Protein AF-A0A3L6SAS3-F1 (afdb_monomer_lite)

Radius of gyration: 21.78 Å; chains: 1; bounding box: 50×50×54 Å

Structure (mmCIF, N/CA/C/O backbone):
data_AF-A0A3L6SAS3-F1
#
_entry.id   AF-A0A3L6SAS3-F1
#
loop_
_atom_site.group_PDB
_atom_site.id
_atom_site.type_symbol
_atom_site.label_atom_id
_atom_site.label_alt_id
_atom_site.label_comp_id
_atom_site.label_asym_id
_atom_site.label_entity_id
_atom_site.label_seq_id
_atom_site.pdbx_PDB_ins_code
_atom_site.Cartn_x
_atom_site.Cartn_y
_atom_site.Cartn_z
_atom_site.occupancy
_atom_site.B_iso_or_equiv
_atom_site.auth_seq_id
_atom_site.auth_comp_id
_atom_site.auth_asym_id
_atom_site.auth_atom_id
_atom_site.pdbx_PDB_model_num
ATOM 1 N N . MET A 1 1 ? 18.023 21.533 -12.027 1.00 30.66 1 MET A N 1
ATOM 2 C CA . MET A 1 1 ? 17.285 21.503 -10.744 1.00 30.66 1 MET A CA 1
ATOM 3 C C . MET A 1 1 ? 17.130 20.048 -10.339 1.00 30.66 1 MET A C 1
ATOM 5 O O . MET A 1 1 ? 16.329 19.342 -10.932 1.00 30.66 1 MET A O 1
ATOM 9 N N . SER A 1 2 ? 17.959 19.573 -9.416 1.00 28.30 2 SER A N 1
ATOM 10 C CA . SER A 1 2 ? 17.926 18.202 -8.904 1.00 28.30 2 SER A CA 1
ATOM 11 C C . SER A 1 2 ? 16.825 18.086 -7.848 1.00 28.30 2 SER A C 1
ATOM 13 O O . SER A 1 2 ? 16.950 18.612 -6.744 1.00 28.30 2 SER A O 1
ATOM 15 N N . TYR A 1 3 ? 15.717 17.426 -8.190 1.00 34.22 3 TYR A N 1
ATOM 16 C CA . TYR A 1 3 ? 14.720 17.027 -7.201 1.00 34.22 3 TYR A CA 1
ATOM 17 C C . TYR A 1 3 ? 15.361 15.991 -6.276 1.00 34.22 3 TYR A C 1
ATOM 19 O O . TYR A 1 3 ? 15.654 14.869 -6.679 1.00 34.22 3 TYR A O 1
ATOM 27 N N . THR A 1 4 ? 15.617 16.368 -5.028 1.00 36.16 4 THR A N 1
ATOM 28 C CA . THR A 1 4 ? 16.074 15.428 -4.009 1.00 36.16 4 THR A CA 1
ATOM 29 C C . THR A 1 4 ? 14.937 14.441 -3.731 1.00 36.16 4 THR A C 1
ATOM 31 O O . THR A 1 4 ? 13.894 14.809 -3.187 1.00 36.16 4 THR A O 1
ATOM 34 N N . GLY A 1 5 ? 15.121 13.167 -4.101 1.00 44.97 5 GLY A N 1
ATOM 35 C CA . GLY A 1 5 ? 14.119 12.101 -3.922 1.00 44.97 5 GLY A CA 1
ATOM 36 C C . GLY A 1 5 ? 13.574 11.969 -2.488 1.00 44.97 5 GLY A C 1
ATOM 37 O O . GLY A 1 5 ? 12.474 11.462 -2.279 1.00 44.97 5 GLY A O 1
ATOM 38 N N . SER A 1 6 ? 14.284 12.520 -1.498 1.00 56.47 6 SER A N 1
ATOM 39 C CA . SER A 1 6 ? 13.854 12.627 -0.099 1.00 56.47 6 SER A CA 1
ATOM 40 C C . SER A 1 6 ? 12.555 13.431 0.093 1.00 56.47 6 SER A C 1
ATOM 42 O O . SER A 1 6 ? 11.668 12.996 0.831 1.00 56.47 6 SER A O 1
ATOM 44 N N . ALA A 1 7 ? 12.380 14.566 -0.596 1.00 57.28 7 ALA A N 1
ATOM 45 C CA . ALA A 1 7 ? 11.212 15.431 -0.392 1.00 57.28 7 ALA A CA 1
ATOM 46 C C . ALA A 1 7 ? 9.921 14.808 -0.946 1.00 57.28 7 ALA A C 1
ATOM 48 O O . ALA A 1 7 ? 8.868 14.883 -0.308 1.00 57.28 7 ALA A O 1
ATOM 49 N N . LEU A 1 8 ? 10.006 14.156 -2.110 1.00 56.66 8 LEU A N 1
ATOM 50 C CA . LEU A 1 8 ? 8.881 13.427 -2.694 1.00 56.66 8 LEU A CA 1
ATOM 51 C C . LEU A 1 8 ? 8.509 12.223 -1.822 1.00 56.66 8 LEU A C 1
ATOM 53 O O . LEU A 1 8 ? 7.342 12.066 -1.473 1.00 56.66 8 LEU A O 1
ATOM 57 N N . ALA A 1 9 ? 9.498 11.446 -1.372 1.00 59.59 9 ALA A N 1
ATOM 58 C CA . ALA A 1 9 ? 9.265 10.309 -0.486 1.00 59.59 9 ALA A CA 1
ATOM 59 C C . ALA A 1 9 ? 8.595 10.721 0.837 1.00 59.59 9 ALA A C 1
ATOM 61 O O . ALA A 1 9 ? 7.694 10.031 1.312 1.00 59.59 9 ALA A O 1
ATOM 62 N N . HIS A 1 10 ? 8.980 11.862 1.422 1.00 59.50 10 HIS A N 1
ATOM 63 C CA . HIS A 1 10 ? 8.303 12.414 2.600 1.00 59.50 10 HIS A CA 1
ATOM 64 C C . HIS A 1 10 ? 6.845 12.794 2.316 1.00 59.50 10 HIS A C 1
ATOM 66 O O . HIS A 1 10 ? 5.967 12.448 3.104 1.00 59.50 10 HIS A O 1
ATOM 72 N N . LYS A 1 11 ? 6.568 13.452 1.184 1.00 65.44 11 LYS A N 1
ATOM 73 C CA . LYS A 1 11 ? 5.196 13.803 0.785 1.00 65.44 11 LYS A CA 1
ATOM 74 C C . LYS A 1 11 ? 4.334 12.556 0.571 1.00 65.44 11 LYS A C 1
ATOM 76 O O . LYS A 1 11 ? 3.239 12.486 1.120 1.00 65.44 11 LYS A O 1
ATOM 81 N N . CYS A 1 12 ? 4.844 11.553 -0.144 1.00 64.62 12 CYS A N 1
ATOM 82 C CA . CYS A 1 12 ? 4.147 10.284 -0.362 1.00 64.62 12 CYS A CA 1
ATOM 83 C C . CYS A 1 12 ? 3.871 9.553 0.957 1.00 64.62 12 CYS A C 1
ATOM 85 O O . CYS A 1 12 ? 2.751 9.099 1.175 1.00 64.62 12 CYS A O 1
ATOM 87 N N . ARG A 1 13 ? 4.852 9.495 1.872 1.00 69.25 13 ARG A N 1
ATOM 88 C CA . ARG A 1 13 ? 4.650 8.922 3.214 1.00 69.25 13 ARG A CA 1
ATOM 89 C C . ARG A 1 13 ? 3.543 9.635 3.980 1.00 69.25 13 ARG A C 1
ATOM 91 O O . ARG A 1 13 ? 2.717 8.961 4.581 1.00 69.25 13 ARG A O 1
ATOM 98 N N . ASN A 1 14 ? 3.513 10.965 3.940 1.00 70.62 14 ASN A N 1
ATOM 99 C CA . ASN A 1 14 ? 2.490 11.743 4.634 1.00 70.62 14 ASN A CA 1
ATOM 100 C C . ASN A 1 14 ? 1.093 11.485 4.058 1.00 70.62 14 ASN A C 1
ATOM 102 O O . ASN A 1 14 ? 0.160 11.292 4.827 1.00 70.62 14 ASN A O 1
ATOM 106 N N . ILE A 1 15 ? 0.954 11.428 2.728 1.00 73.88 15 ILE A N 1
ATOM 107 C CA . ILE A 1 15 ? -0.323 11.105 2.069 1.00 73.88 15 ILE A CA 1
ATOM 108 C C . ILE A 1 15 ? -0.790 9.708 2.478 1.00 73.88 15 ILE A C 1
ATOM 110 O O . ILE A 1 15 ? -1.923 9.539 2.922 1.00 73.88 15 ILE A O 1
ATOM 114 N N . LEU A 1 16 ? 0.100 8.717 2.389 1.00 72.94 16 LEU A N 1
ATOM 115 C CA . LEU A 1 16 ? -0.228 7.344 2.749 1.00 72.94 16 LEU A CA 1
ATOM 116 C C . LEU A 1 16 ? -0.594 7.212 4.232 1.00 72.94 16 LEU A C 1
ATOM 118 O O . LEU A 1 16 ? -1.540 6.502 4.548 1.00 72.94 16 LEU A O 1
ATOM 122 N N . ALA A 1 17 ? 0.104 7.909 5.130 1.00 72.00 17 ALA A N 1
ATOM 123 C CA . ALA A 1 17 ? -0.198 7.911 6.562 1.00 72.00 17 ALA A CA 1
ATOM 124 C C . ALA A 1 17 ? -1.483 8.686 6.918 1.00 72.00 17 ALA A C 1
ATOM 126 O O . ALA A 1 17 ? -2.096 8.416 7.950 1.00 72.00 17 ALA A O 1
ATOM 127 N N . ALA A 1 18 ? -1.886 9.655 6.092 1.00 72.19 18 ALA A N 1
ATOM 128 C CA . ALA A 1 18 ? -3.102 10.440 6.290 1.00 72.19 18 ALA A CA 1
ATOM 129 C C . ALA A 1 18 ? -4.363 9.748 5.740 1.00 72.19 18 ALA A C 1
ATOM 131 O O . ALA A 1 18 ? -5.455 10.008 6.244 1.00 72.19 18 ALA A O 1
ATOM 132 N N . GLY A 1 19 ? -4.223 8.877 4.736 1.00 79.12 19 GLY A N 1
ATOM 133 C CA . GLY A 1 19 ? -5.311 8.077 4.169 1.00 79.12 19 GLY A CA 1
ATOM 134 C C . GLY A 1 19 ? -5.566 6.758 4.909 1.00 79.12 19 GLY A C 1
ATOM 135 O O . GLY A 1 19 ? -4.770 6.324 5.739 1.00 79.12 19 GLY A O 1
ATOM 136 N N . TRP A 1 20 ? -6.702 6.127 4.609 1.00 82.44 20 TRP A N 1
ATOM 137 C CA . TRP A 1 20 ? -7.074 4.799 5.126 1.00 82.44 20 TRP A CA 1
ATOM 138 C C . TRP A 1 20 ? -7.952 3.980 4.184 1.00 82.44 20 TRP A C 1
ATOM 140 O O . TRP A 1 20 ? -8.322 2.860 4.515 1.00 82.44 20 TRP A O 1
ATOM 150 N N . GLU A 1 21 ? -8.270 4.522 3.014 1.00 84.94 21 GLU A N 1
ATOM 151 C CA . GLU A 1 21 ? -9.015 3.851 1.960 1.00 84.94 21 GLU A CA 1
ATOM 152 C C . GLU A 1 21 ? -8.176 3.873 0.686 1.00 84.94 21 GLU A C 1
ATOM 154 O O . GLU A 1 21 ? -7.576 4.896 0.345 1.00 84.94 21 GLU A O 1
ATOM 159 N N . ALA A 1 22 ? -8.134 2.750 -0.019 1.00 81.00 22 ALA A N 1
ATOM 160 C CA . ALA A 1 22 ? -7.442 2.611 -1.290 1.00 81.00 22 ALA A CA 1
ATOM 161 C C . ALA A 1 22 ? -8.248 1.723 -2.241 1.00 81.00 22 ALA A C 1
ATOM 163 O O . ALA A 1 22 ? -9.127 0.972 -1.823 1.00 81.00 22 ALA A O 1
ATOM 164 N N . HIS A 1 23 ? -7.923 1.796 -3.528 1.00 81.69 23 HIS A N 1
ATOM 165 C CA . HIS A 1 23 ? -8.385 0.817 -4.504 1.00 81.69 23 HIS A CA 1
ATOM 166 C C . HIS A 1 23 ? -7.303 -0.247 -4.661 1.00 81.69 23 HIS A C 1
ATOM 168 O O . HIS A 1 23 ? -6.167 0.072 -5.020 1.00 81.69 23 HIS A O 1
ATOM 174 N N . LEU A 1 24 ? -7.645 -1.496 -4.363 1.00 78.94 24 LEU A N 1
ATOM 175 C CA . LEU A 1 24 ? -6.758 -2.629 -4.560 1.00 78.94 24 LEU A CA 1
ATOM 176 C C . LEU A 1 24 ? -7.009 -3.214 -5.946 1.00 78.94 24 LEU A C 1
ATOM 178 O O . LEU A 1 24 ? -8.101 -3.684 -6.239 1.00 78.94 24 LEU A O 1
ATOM 182 N N . ASN A 1 25 ? -5.979 -3.177 -6.787 1.00 76.12 25 ASN A N 1
ATOM 183 C CA . ASN A 1 25 ? -6.010 -3.742 -8.129 1.00 76.12 25 ASN A CA 1
ATOM 184 C C . ASN A 1 25 ? -5.223 -5.044 -8.146 1.00 76.12 25 ASN A C 1
ATOM 186 O O . ASN A 1 25 ? -4.024 -5.059 -7.846 1.00 76.12 25 ASN A O 1
ATOM 190 N N . THR A 1 26 ? -5.880 -6.130 -8.529 1.00 70.81 26 THR A N 1
ATOM 191 C CA . THR A 1 26 ? -5.262 -7.452 -8.568 1.00 70.81 26 THR A CA 1
ATOM 192 C C . THR A 1 26 ? -5.512 -8.117 -9.899 1.00 70.81 26 THR A C 1
ATOM 194 O O . THR A 1 26 ? -6.634 -8.095 -10.402 1.00 70.81 26 THR A O 1
ATOM 197 N N . ILE A 1 27 ? -4.472 -8.728 -10.455 1.00 67.25 27 ILE A N 1
ATOM 198 C CA . ILE A 1 27 ? -4.592 -9.501 -11.687 1.00 67.25 27 ILE A CA 1
ATOM 199 C C . ILE A 1 27 ? -5.043 -10.906 -11.305 1.00 67.25 27 ILE A C 1
ATOM 201 O O . ILE A 1 27 ? -4.445 -11.541 -10.429 1.00 67.25 27 ILE A O 1
ATOM 205 N N . LYS A 1 28 ? -6.104 -11.390 -11.953 1.00 61.53 28 LYS A N 1
ATOM 206 C CA . LYS A 1 28 ? -6.575 -12.758 -11.769 1.00 61.53 28 LYS A CA 1
ATOM 207 C C . LYS A 1 28 ? -5.488 -13.731 -12.234 1.00 61.53 28 LYS A C 1
ATOM 209 O O . LYS A 1 28 ? -5.112 -13.732 -13.400 1.00 61.53 28 LYS A O 1
ATOM 214 N N . ALA A 1 29 ? -4.977 -14.562 -11.330 1.00 49.91 29 ALA A N 1
ATOM 215 C CA . ALA A 1 29 ? -4.096 -15.661 -11.707 1.00 49.91 29 ALA A CA 1
ATOM 216 C C . ALA A 1 29 ? -4.964 -16.810 -12.234 1.00 49.91 29 ALA A C 1
ATOM 218 O O . ALA A 1 29 ? -5.477 -17.612 -11.454 1.00 49.91 29 ALA A O 1
ATOM 219 N N . ASP A 1 30 ? -5.195 -16.883 -13.542 1.00 52.50 30 ASP A N 1
ATOM 220 C CA . ASP A 1 30 ? -5.686 -18.129 -14.118 1.00 52.50 30 ASP A CA 1
ATOM 221 C C . ASP A 1 30 ? -4.544 -19.167 -14.151 1.00 52.50 30 ASP A C 1
ATOM 223 O O . ASP A 1 30 ? -3.356 -18.841 -14.153 1.00 52.50 30 ASP A O 1
ATOM 227 N N . ALA A 1 31 ? -4.882 -20.457 -14.170 1.00 44.69 31 ALA A N 1
ATOM 228 C CA . ALA A 1 31 ? -3.888 -21.535 -14.251 1.00 44.69 31 ALA A CA 1
ATOM 229 C C . ALA A 1 31 ? -3.105 -21.552 -15.588 1.00 44.69 31 ALA A C 1
ATOM 231 O O . ALA A 1 31 ? -2.283 -22.439 -15.808 1.00 44.69 31 ALA A O 1
ATOM 232 N N . LYS A 1 32 ? -3.386 -20.606 -16.494 1.00 51.38 32 LYS A N 1
ATOM 233 C CA . LYS A 1 32 ? -2.819 -20.498 -17.843 1.00 51.38 32 LYS A CA 1
ATOM 234 C C . LYS A 1 32 ? -1.952 -19.245 -18.040 1.00 51.38 32 LYS A C 1
ATOM 236 O O . LYS A 1 32 ? -1.398 -19.084 -19.122 1.00 51.38 32 LYS A O 1
ATOM 241 N N . GLY A 1 33 ? -1.807 -18.387 -17.027 1.00 44.84 33 GLY A N 1
ATOM 242 C CA . GLY A 1 33 ? -1.031 -17.148 -17.103 1.00 44.84 33 GLY A CA 1
ATOM 243 C C . GLY A 1 33 ? -1.614 -16.071 -18.029 1.00 44.84 33 GLY A C 1
ATOM 244 O O . GLY A 1 33 ? -0.869 -15.188 -18.453 1.00 44.84 33 GLY A O 1
ATOM 245 N N . SER A 1 34 ? -2.904 -16.123 -18.383 1.00 49.06 34 SER A N 1
ATOM 246 C CA . SER A 1 34 ? -3.513 -15.103 -19.237 1.00 49.06 34 SER A CA 1
ATOM 247 C C . SER A 1 34 ? -3.648 -13.772 -18.492 1.00 49.06 34 SER A C 1
ATOM 249 O O . SER A 1 34 ? -4.071 -13.704 -17.338 1.00 49.06 34 SER A O 1
ATOM 251 N N . LYS A 1 35 ? -3.280 -12.683 -19.178 1.00 55.44 35 LYS A N 1
ATOM 252 C CA . LYS A 1 35 ? -3.420 -11.285 -18.731 1.00 55.44 35 LYS A CA 1
ATOM 253 C C . LYS A 1 35 ? -4.896 -10.829 -18.764 1.00 55.44 35 LYS A C 1
ATOM 255 O O . LYS A 1 35 ? -5.206 -9.764 -19.292 1.00 55.44 35 LYS A O 1
ATOM 260 N N . GLY A 1 36 ? -5.820 -11.659 -18.283 1.00 57.47 36 GLY A N 1
ATOM 261 C CA . GLY A 1 36 ? -7.261 -11.477 -18.449 1.00 57.47 36 GLY A CA 1
ATOM 262 C C . GLY A 1 36 ? -7.948 -11.002 -17.172 1.00 57.47 36 GLY A C 1
ATOM 263 O O . GLY A 1 36 ? -8.236 -11.812 -16.299 1.00 57.47 36 GLY A O 1
ATOM 264 N N . GLU A 1 37 ? -8.257 -9.705 -17.130 1.00 66.88 37 GLU A N 1
ATOM 265 C CA . GLU A 1 37 ? -9.071 -8.984 -16.134 1.00 66.88 37 GLU A CA 1
ATOM 266 C C . GLU A 1 37 ? -8.367 -8.579 -14.821 1.00 66.88 37 GLU A C 1
ATOM 268 O O . GLU A 1 37 ? -7.988 -9.389 -13.970 1.00 66.88 37 GLU A O 1
ATOM 273 N N . ILE A 1 38 ? -8.227 -7.257 -14.656 1.00 72.94 38 ILE A N 1
ATOM 274 C CA . ILE A 1 38 ? -7.881 -6.606 -13.390 1.00 72.94 38 ILE A CA 1
ATOM 275 C C . ILE A 1 38 ? -9.166 -6.517 -12.570 1.00 72.94 38 ILE A C 1
ATOM 277 O O . ILE A 1 38 ? -10.131 -5.887 -12.998 1.00 72.94 38 ILE A O 1
ATOM 281 N N . TYR A 1 39 ? -9.166 -7.121 -11.386 1.00 75.88 39 TYR A N 1
ATOM 282 C CA . TYR A 1 39 ? -10.215 -6.899 -10.400 1.00 75.88 39 TYR A CA 1
ATOM 283 C C . TYR A 1 39 ? -9.818 -5.747 -9.476 1.00 75.88 39 TYR A C 1
ATOM 285 O O . TYR A 1 39 ? -8.700 -5.723 -8.950 1.00 75.88 39 TYR A O 1
ATOM 293 N N . THR A 1 40 ? -10.745 -4.810 -9.291 1.00 80.06 40 THR A N 1
ATOM 294 C CA . THR A 1 40 ? -10.577 -3.616 -8.464 1.00 80.06 40 THR A CA 1
ATOM 295 C C . THR A 1 40 ? -11.644 -3.591 -7.384 1.00 80.06 40 THR A C 1
ATOM 297 O O . THR A 1 40 ? -12.834 -3.601 -7.700 1.00 80.06 40 THR A O 1
ATOM 300 N N . SER A 1 41 ? -11.237 -3.479 -6.122 1.00 82.00 41 SER A N 1
ATOM 301 C CA . SER A 1 41 ? -12.161 -3.228 -5.014 1.00 82.00 41 SER A CA 1
ATOM 302 C C . SER A 1 41 ? -11.637 -2.141 -4.074 1.00 82.00 41 SER A C 1
ATOM 304 O O . SER A 1 41 ? -10.449 -1.804 -4.068 1.00 82.00 41 SER A O 1
ATOM 306 N N . ARG A 1 42 ? -12.544 -1.531 -3.303 1.00 85.69 42 ARG A N 1
ATOM 307 C CA . ARG A 1 42 ? -12.168 -0.600 -2.234 1.00 85.69 42 ARG A CA 1
ATOM 308 C C . ARG A 1 42 ? -11.751 -1.401 -1.011 1.00 85.69 42 ARG A C 1
ATOM 310 O O . ARG A 1 42 ? -12.524 -2.200 -0.494 1.00 85.69 42 ARG A O 1
ATOM 317 N N . VAL A 1 43 ? -10.553 -1.120 -0.521 1.00 86.12 43 VAL A N 1
ATOM 318 C CA . VAL A 1 43 ? -9.995 -1.725 0.686 1.00 86.12 43 VAL A CA 1
ATOM 319 C C . VAL A 1 43 ? -9.623 -0.649 1.686 1.00 86.12 43 VAL A C 1
ATOM 321 O O . VAL A 1 43 ? -9.286 0.480 1.317 1.00 86.12 43 VAL A O 1
ATOM 324 N N . HIS A 1 44 ? -9.633 -1.018 2.960 1.00 89.44 44 HIS A N 1
ATOM 325 C CA . HIS A 1 44 ? -9.108 -0.160 4.006 1.00 89.44 44 HIS A CA 1
ATOM 326 C C . HIS A 1 44 ? -7.654 -0.520 4.272 1.00 89.44 44 HIS A C 1
ATOM 328 O O . HIS A 1 44 ? -7.256 -1.678 4.134 1.00 89.44 44 HIS A O 1
ATOM 334 N N . TYR A 1 45 ? -6.840 0.453 4.655 1.00 87.75 45 TYR A N 1
ATOM 335 C CA . TYR A 1 45 ? -5.442 0.203 4.957 1.00 87.75 45 TYR A CA 1
ATOM 336 C C . TYR A 1 45 ? -4.944 1.045 6.127 1.00 87.75 45 TYR A C 1
ATOM 338 O O . TYR A 1 45 ? -5.455 2.124 6.424 1.00 87.75 45 TYR A O 1
ATOM 346 N N . MET A 1 46 ? -3.907 0.544 6.789 1.00 86.06 46 MET A N 1
ATOM 347 C CA . MET A 1 46 ? -3.181 1.268 7.824 1.00 86.06 46 MET A CA 1
ATOM 348 C C . MET A 1 46 ? -1.693 0.949 7.722 1.00 86.06 46 MET A C 1
ATOM 350 O O . MET A 1 46 ? -1.300 -0.208 7.578 1.00 86.06 46 MET A O 1
ATOM 354 N N . ILE A 1 47 ? -0.845 1.972 7.828 1.00 81.06 47 ILE A N 1
ATOM 355 C CA . ILE A 1 47 ? 0.606 1.784 7.890 1.00 81.06 47 ILE A CA 1
ATOM 356 C C . ILE A 1 47 ? 1.033 1.785 9.350 1.00 81.06 47 ILE A C 1
ATOM 358 O O . ILE A 1 47 ? 0.961 2.807 10.029 1.00 81.06 47 ILE A O 1
ATOM 362 N N . GLN A 1 48 ? 1.534 0.650 9.827 1.00 80.31 48 GLN A N 1
ATOM 363 C CA . GLN A 1 48 ? 2.080 0.526 11.173 1.00 80.31 48 GLN A CA 1
ATOM 364 C C . GLN A 1 48 ? 3.560 0.152 11.087 1.00 80.31 48 GLN A C 1
ATOM 366 O O . GLN A 1 48 ? 3.916 -0.865 10.497 1.00 80.31 48 GLN A O 1
ATOM 371 N N . LYS A 1 49 ? 4.442 0.975 11.677 1.00 78.31 49 LYS A N 1
ATOM 372 C CA . LYS A 1 49 ? 5.907 0.761 11.662 1.00 78.31 49 LYS A CA 1
ATOM 373 C C . LYS A 1 49 ? 6.457 0.499 10.246 1.00 78.31 49 LYS A C 1
ATOM 375 O O . LYS A 1 49 ? 7.184 -0.464 10.026 1.00 78.31 49 LYS A O 1
ATOM 380 N N .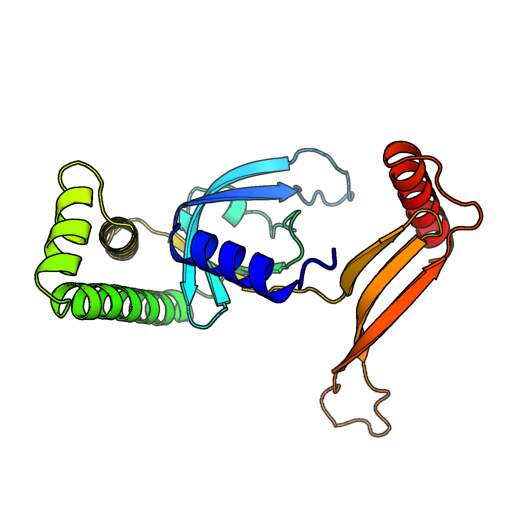 ALA A 1 50 ? 6.062 1.338 9.285 1.00 72.75 50 ALA A N 1
ATOM 381 C CA . ALA A 1 50 ? 6.410 1.225 7.861 1.00 72.75 50 ALA A CA 1
ATOM 382 C C . ALA A 1 50 ? 5.905 -0.043 7.139 1.00 72.75 50 ALA A C 1
ATOM 384 O O . ALA A 1 50 ? 6.239 -0.250 5.977 1.00 72.75 50 ALA A O 1
ATOM 385 N N . THR A 1 51 ? 5.076 -0.866 7.787 1.00 78.69 51 THR A N 1
ATOM 386 C CA . THR A 1 51 ? 4.420 -2.018 7.158 1.00 78.69 51 THR A CA 1
ATOM 387 C C . THR A 1 51 ? 2.968 -1.661 6.836 1.00 78.69 51 THR A C 1
ATOM 389 O O . THR A 1 51 ? 2.233 -1.296 7.760 1.00 78.69 51 THR A O 1
ATOM 392 N N . PRO A 1 52 ? 2.532 -1.746 5.568 1.00 83.06 52 PRO A N 1
ATOM 393 C CA . PRO A 1 52 ? 1.132 -1.573 5.216 1.00 83.06 52 PRO A CA 1
ATOM 394 C C . PRO A 1 52 ? 0.344 -2.840 5.554 1.00 83.06 52 PRO A C 1
ATOM 396 O O . PRO A 1 52 ? 0.718 -3.950 5.166 1.00 83.06 52 PRO A O 1
ATOM 399 N N . TYR A 1 53 ? -0.766 -2.654 6.252 1.00 86.56 53 TYR A N 1
ATOM 400 C CA . TYR A 1 53 ? -1.775 -3.676 6.484 1.00 86.56 53 TYR A CA 1
ATOM 401 C C . TYR A 1 53 ? -3.029 -3.301 5.707 1.00 86.56 53 TYR A C 1
ATOM 403 O O . TYR A 1 53 ? -3.482 -2.160 5.794 1.00 86.56 53 TYR A O 1
ATOM 411 N N . LEU A 1 54 ? -3.572 -4.252 4.955 1.00 88.00 54 LEU A N 1
ATOM 412 C CA . LEU A 1 54 ? -4.831 -4.118 4.230 1.00 88.00 54 LEU A CA 1
ATOM 413 C C . LEU A 1 54 ? -5.908 -4.872 5.008 1.00 88.00 54 LEU A C 1
ATOM 415 O O . LEU A 1 54 ? -5.682 -6.007 5.430 1.00 88.00 54 LEU A O 1
ATOM 419 N N . ILE A 1 55 ? -7.061 -4.245 5.193 1.00 89.38 55 ILE A N 1
ATOM 420 C CA . ILE A 1 55 ? -8.235 -4.821 5.842 1.00 89.38 55 ILE A CA 1
ATOM 421 C C . ILE A 1 55 ? -9.295 -4.968 4.757 1.00 89.38 55 ILE A C 1
ATOM 423 O O . ILE A 1 55 ? -9.762 -3.979 4.183 1.00 89.38 55 ILE A O 1
ATOM 427 N N . VAL A 1 56 ? -9.629 -6.219 4.456 1.00 87.19 56 VAL A N 1
ATOM 428 C CA . VAL A 1 56 ? -10.515 -6.592 3.355 1.00 87.19 56 VAL A CA 1
ATOM 429 C C . VAL A 1 56 ? -11.733 -7.319 3.936 1.00 87.19 56 VAL A C 1
ATOM 431 O O . VAL A 1 56 ? -11.546 -8.249 4.730 1.00 87.19 56 VAL A O 1
ATOM 434 N N . PRO A 1 57 ? -12.968 -6.932 3.567 1.00 85.94 57 PRO A N 1
ATOM 435 C CA . PRO A 1 57 ? -14.175 -7.654 3.973 1.00 85.94 57 PRO A CA 1
ATOM 436 C C . PRO A 1 57 ? -14.107 -9.124 3.548 1.00 85.94 57 PRO A C 1
ATOM 438 O O . PRO A 1 57 ? -13.620 -9.412 2.458 1.00 85.94 57 PRO A O 1
ATOM 441 N N . GLU A 1 58 ? -14.602 -10.063 4.360 1.00 81.00 58 GLU A N 1
ATOM 442 C CA . GLU A 1 58 ? -14.466 -11.503 4.063 1.00 81.00 58 GLU A CA 1
ATOM 443 C C . GLU A 1 58 ? -15.146 -11.932 2.746 1.00 81.00 58 GLU A C 1
ATOM 445 O O . GLU A 1 58 ? -14.648 -12.806 2.038 1.00 81.00 58 GLU A O 1
ATOM 450 N N . ASN A 1 59 ? -16.214 -11.238 2.350 1.00 80.88 59 ASN A N 1
ATOM 451 C CA . ASN A 1 59 ? -16.948 -11.507 1.110 1.00 80.88 59 ASN A CA 1
ATOM 452 C C . ASN A 1 59 ? -16.261 -10.976 -0.165 1.00 80.88 59 ASN A C 1
ATOM 454 O O . ASN A 1 59 ? -16.796 -11.149 -1.259 1.00 80.88 59 ASN A O 1
ATOM 458 N N . ASP A 1 60 ? -15.111 -10.305 -0.054 1.00 81.94 60 ASP A N 1
ATOM 459 C CA . ASP A 1 60 ? -14.405 -9.757 -1.213 1.00 81.94 60 ASP A CA 1
ATOM 460 C C . ASP A 1 60 ? -13.661 -10.851 -2.006 1.00 81.94 60 ASP A C 1
ATOM 462 O O . ASP A 1 60 ? -13.027 -11.746 -1.438 1.00 81.94 60 ASP A O 1
ATOM 466 N N . MET A 1 61 ? -13.679 -10.756 -3.341 1.00 72.12 61 MET A N 1
ATOM 467 C CA . MET A 1 61 ? -12.972 -11.687 -4.229 1.00 72.12 61 MET A CA 1
ATOM 468 C C . MET A 1 61 ? -11.447 -11.673 -4.043 1.00 72.12 61 MET A C 1
ATOM 470 O O . MET A 1 61 ? -10.793 -12.671 -4.363 1.00 72.12 61 MET A O 1
ATOM 474 N N . HIS A 1 62 ? -10.872 -10.613 -3.462 1.00 74.25 62 HIS A N 1
ATOM 475 C CA . HIS A 1 62 ? -9.460 -10.584 -3.066 1.00 74.25 62 HIS A CA 1
ATOM 476 C C . HIS A 1 62 ? -9.092 -11.666 -2.027 1.00 74.25 62 HIS A C 1
ATOM 478 O O . HIS A 1 62 ? -7.912 -11.981 -1.879 1.00 74.25 62 HIS A O 1
ATOM 484 N N . ASN A 1 63 ? -10.065 -12.280 -1.337 1.00 72.56 63 ASN A N 1
ATOM 485 C CA . ASN A 1 63 ? -9.815 -13.382 -0.398 1.00 72.56 63 ASN A CA 1
ATOM 486 C C . ASN A 1 63 ? -9.700 -14.763 -1.064 1.00 72.56 63 ASN A C 1
ATOM 488 O O . ASN A 1 63 ? -9.233 -15.703 -0.416 1.00 72.56 63 ASN A O 1
ATOM 492 N N . ILE A 1 64 ? -10.141 -14.902 -2.321 1.00 65.50 64 ILE A N 1
ATOM 493 C CA . ILE A 1 64 ? -10.303 -16.197 -3.005 1.00 65.50 64 ILE A CA 1
ATOM 494 C C . ILE A 1 64 ? -9.072 -16.554 -3.849 1.00 65.50 64 ILE A C 1
ATOM 496 O O . ILE A 1 64 ? -8.717 -17.726 -3.952 1.00 65.50 64 ILE A O 1
ATOM 500 N N . MET A 1 65 ? -8.396 -15.567 -4.442 1.00 55.38 65 MET A N 1
ATOM 501 C CA . MET A 1 65 ? -7.227 -15.795 -5.301 1.00 55.38 65 MET A CA 1
ATOM 502 C C . MET A 1 65 ? -6.017 -15.065 -4.716 1.00 55.38 65 MET A C 1
ATOM 504 O O . MET A 1 65 ? -6.156 -13.875 -4.450 1.00 55.38 65 MET A O 1
ATOM 508 N N . PRO A 1 66 ? -4.852 -15.719 -4.507 1.00 50.88 66 PRO A N 1
ATOM 509 C CA . PRO A 1 66 ? -3.652 -15.047 -4.017 1.00 50.88 66 PRO A CA 1
ATOM 510 C C . PRO A 1 66 ? -3.245 -13.992 -5.054 1.00 50.88 66 PRO A C 1
ATOM 512 O O . PRO A 1 66 ? -2.781 -14.351 -6.141 1.00 50.88 66 PRO A O 1
ATOM 515 N N . PRO A 1 67 ? -3.477 -12.700 -4.791 1.00 53.28 67 PRO A N 1
ATOM 516 C CA . PRO A 1 67 ? -3.415 -11.713 -5.842 1.00 53.28 67 PRO A CA 1
ATOM 517 C C . PRO A 1 67 ? -1.991 -11.176 -5.970 1.00 53.28 67 PRO A C 1
ATOM 519 O O . PRO A 1 67 ? -1.406 -10.709 -4.993 1.00 53.28 67 PRO A O 1
ATOM 522 N N . ARG A 1 68 ? -1.441 -11.176 -7.188 1.00 51.56 68 ARG A N 1
ATOM 523 C CA . ARG A 1 68 ? -0.275 -10.341 -7.506 1.00 51.56 68 ARG A CA 1
ATOM 524 C C . ARG A 1 68 ? -0.795 -8.922 -7.732 1.00 51.56 68 ARG A C 1
ATOM 526 O O . ARG A 1 68 ? -1.639 -8.699 -8.605 1.00 51.56 68 ARG A O 1
ATOM 533 N N . VAL A 1 69 ? -0.354 -7.980 -6.902 1.00 51.81 69 VAL A N 1
ATOM 534 C CA . VAL A 1 69 ? -0.749 -6.569 -7.004 1.00 51.81 69 VAL A CA 1
ATOM 535 C C . VAL A 1 69 ? 0.107 -5.909 -8.072 1.00 51.81 69 VAL A C 1
ATOM 537 O O . VAL A 1 69 ? 1.323 -6.084 -8.093 1.00 51.81 69 VAL A O 1
ATOM 540 N N . ALA A 1 70 ? -0.517 -5.122 -8.948 1.00 43.69 70 ALA A N 1
ATOM 541 C CA . ALA A 1 70 ? 0.187 -4.378 -9.997 1.00 43.69 70 ALA A CA 1
ATOM 542 C C . ALA A 1 70 ? 1.183 -3.333 -9.440 1.00 43.69 70 ALA A C 1
ATOM 544 O O . ALA A 1 70 ? 2.052 -2.852 -10.159 1.00 43.69 70 ALA A O 1
ATOM 545 N N . MET A 1 71 ? 1.092 -3.008 -8.147 1.00 45.06 71 MET A N 1
ATOM 546 C CA . MET A 1 71 ? 2.113 -2.267 -7.413 1.00 45.06 71 MET A CA 1
ATOM 547 C C . MET A 1 71 ? 3.021 -3.246 -6.665 1.00 45.06 71 MET A C 1
ATOM 549 O O . MET A 1 71 ? 2.619 -3.823 -5.667 1.00 45.06 71 MET A O 1
ATOM 553 N N . THR A 1 72 ? 4.232 -3.415 -7.190 1.00 54.88 72 THR A N 1
ATOM 554 C CA . THR A 1 72 ? 5.515 -3.798 -6.568 1.00 54.88 72 THR A CA 1
ATOM 555 C C . THR A 1 72 ? 5.517 -4.467 -5.174 1.00 54.88 72 THR A C 1
ATOM 557 O O . THR A 1 72 ? 6.230 -4.025 -4.271 1.00 54.88 72 THR A O 1
ATOM 560 N N . GLY A 1 73 ? 4.761 -5.548 -4.970 1.00 59.53 73 GLY A N 1
ATOM 561 C CA . GLY A 1 73 ? 4.797 -6.306 -3.717 1.00 59.53 73 GLY A CA 1
ATOM 562 C C . GLY A 1 73 ? 3.858 -7.508 -3.673 1.00 59.53 73 GLY A C 1
ATOM 563 O O . GLY A 1 73 ? 2.937 -7.631 -4.481 1.00 59.53 73 GLY A O 1
ATOM 564 N N . ASP A 1 74 ? 4.101 -8.386 -2.701 1.00 61.78 74 ASP A N 1
ATOM 565 C CA . ASP A 1 74 ? 3.284 -9.567 -2.436 1.00 61.78 74 ASP A CA 1
ATOM 566 C C . ASP A 1 74 ? 2.285 -9.272 -1.312 1.00 61.78 74 ASP A C 1
ATOM 568 O O . ASP A 1 74 ? 2.619 -8.699 -0.270 1.00 61.78 74 ASP A O 1
ATOM 572 N N . ILE A 1 75 ? 1.040 -9.701 -1.504 1.00 70.12 75 ILE A N 1
ATOM 573 C CA . ILE A 1 75 ? 0.007 -9.663 -0.472 1.00 70.12 75 ILE A CA 1
ATOM 574 C C . ILE A 1 75 ? 0.037 -10.982 0.302 1.00 70.12 75 ILE A C 1
ATOM 576 O O . ILE A 1 75 ? -0.233 -12.052 -0.242 1.00 70.12 75 ILE A O 1
ATOM 580 N N . LEU A 1 76 ? 0.333 -10.908 1.5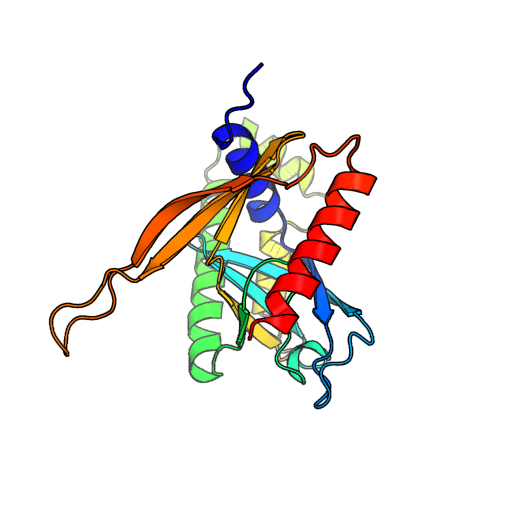99 1.00 75.94 76 LEU A N 1
ATOM 581 C CA . LEU A 1 76 ? 0.367 -12.065 2.488 1.00 75.94 76 LEU A CA 1
ATOM 582 C C . LEU A 1 76 ? -0.835 -12.041 3.429 1.00 75.94 76 LEU A C 1
ATOM 584 O O . LEU A 1 76 ? -0.899 -11.221 4.347 1.00 75.94 76 LEU A O 1
ATOM 588 N N . ARG A 1 77 ? -1.777 -12.972 3.235 1.00 82.00 77 ARG A N 1
ATOM 589 C CA . ARG A 1 77 ? -2.898 -13.158 4.166 1.00 82.00 77 ARG A CA 1
ATOM 590 C C . ARG A 1 77 ? -2.359 -13.599 5.523 1.00 82.00 77 ARG A C 1
ATOM 592 O O . ARG A 1 77 ? -1.587 -14.559 5.616 1.00 82.00 77 ARG A O 1
ATOM 599 N N . LEU A 1 78 ? -2.743 -12.896 6.583 1.00 84.12 78 LEU A N 1
ATOM 600 C CA . LEU A 1 78 ? -2.398 -13.316 7.934 1.00 84.12 78 LEU A CA 1
ATOM 601 C C . LEU A 1 78 ? -3.230 -14.537 8.329 1.00 84.12 78 LEU A C 1
ATOM 603 O O . LEU A 1 78 ? -4.399 -14.648 7.981 1.00 84.12 78 LEU A O 1
ATOM 607 N N . LYS A 1 79 ? -2.609 -15.451 9.079 1.00 84.44 79 LYS A N 1
ATOM 608 C CA . LYS A 1 79 ? -3.317 -16.580 9.694 1.00 84.44 79 LYS A CA 1
ATOM 609 C C . LYS A 1 79 ? -4.309 -16.059 10.732 1.00 84.44 79 LYS A C 1
ATOM 611 O O . LYS A 1 79 ? -3.958 -15.129 11.461 1.00 84.44 79 LYS A O 1
ATOM 616 N N . ASP A 1 80 ? -5.446 -16.730 10.887 1.00 84.19 80 ASP A N 1
ATOM 617 C CA . ASP A 1 80 ? -6.518 -16.325 11.811 1.00 84.19 80 ASP A CA 1
ATOM 618 C C . ASP A 1 80 ? -6.025 -16.151 13.255 1.00 84.19 80 ASP A C 1
ATOM 620 O O . ASP A 1 80 ? -6.428 -15.226 13.949 1.00 84.19 80 ASP A O 1
ATOM 624 N N . SER A 1 81 ? -5.039 -16.946 13.688 1.00 86.44 81 SER A N 1
ATOM 625 C CA . SER A 1 81 ? -4.422 -16.807 15.017 1.00 86.44 81 SER A CA 1
ATOM 626 C C . SER A 1 81 ? -3.643 -15.502 15.230 1.00 86.44 81 SER A C 1
ATOM 628 O O . SER A 1 81 ? -3.439 -15.085 16.368 1.00 86.44 81 SER A O 1
ATOM 630 N N . LYS A 1 82 ? -3.182 -14.852 14.154 1.00 87.75 82 LYS A N 1
ATOM 631 C CA . LYS A 1 82 ? -2.437 -13.582 14.201 1.00 87.75 82 LYS A CA 1
ATOM 632 C C . LYS A 1 82 ? -3.334 -12.362 14.012 1.00 87.75 82 LYS A C 1
ATOM 634 O O . LYS A 1 82 ? -2.912 -11.268 14.382 1.00 87.75 82 LYS A O 1
ATOM 639 N N . VAL A 1 83 ? -4.530 -12.532 13.443 1.00 87.31 83 VAL A N 1
ATOM 640 C CA . VAL A 1 83 ? -5.445 -11.424 13.136 1.00 87.31 83 VAL A CA 1
ATOM 641 C C . VAL A 1 83 ? -5.817 -10.630 14.396 1.00 87.31 83 VAL A C 1
ATOM 643 O O . VAL A 1 83 ? -5.576 -9.424 14.374 1.00 87.31 83 VAL A O 1
ATOM 646 N N . PRO A 1 84 ? -6.253 -11.238 15.522 1.00 88.81 84 PRO A N 1
ATOM 647 C CA . PRO A 1 84 ? -6.581 -10.487 16.738 1.00 88.81 84 PRO A CA 1
ATOM 648 C C . PRO A 1 84 ? -5.386 -9.713 17.305 1.00 88.81 84 PRO A C 1
ATOM 650 O O . PRO A 1 84 ? -5.511 -8.551 17.673 1.00 88.81 84 PRO A O 1
ATOM 653 N N . ILE A 1 85 ? -4.196 -10.324 17.299 1.00 89.81 85 ILE A N 1
ATOM 654 C CA . ILE A 1 85 ? -2.964 -9.712 17.825 1.00 89.81 85 ILE A CA 1
ATOM 655 C C . ILE A 1 85 ? -2.605 -8.449 17.030 1.00 89.81 85 ILE A C 1
ATOM 657 O O . ILE A 1 85 ? -2.236 -7.419 17.600 1.00 89.81 85 ILE A O 1
ATOM 661 N N . ILE A 1 86 ? -2.692 -8.526 15.699 1.00 87.50 86 ILE A N 1
ATOM 662 C CA . ILE A 1 86 ? -2.420 -7.382 14.829 1.00 87.50 86 ILE A CA 1
ATOM 663 C C . ILE A 1 86 ? -3.544 -6.351 14.933 1.00 87.50 86 ILE A C 1
ATOM 665 O O . ILE A 1 86 ? -3.237 -5.171 15.068 1.00 87.50 86 ILE A O 1
ATOM 669 N N . ALA A 1 87 ? -4.812 -6.763 14.951 1.00 89.56 87 ALA A N 1
ATOM 670 C CA . ALA A 1 87 ? -5.945 -5.860 15.131 1.00 89.56 87 ALA A CA 1
ATOM 671 C C . ALA A 1 87 ? -5.820 -5.051 16.434 1.00 89.56 87 ALA A C 1
ATOM 673 O O . ALA A 1 87 ? -5.916 -3.826 16.397 1.00 89.56 87 ALA A O 1
ATOM 674 N N . ASP A 1 88 ? -5.489 -5.691 17.557 1.00 91.31 88 ASP A N 1
ATOM 675 C CA . ASP A 1 88 ? -5.255 -5.012 18.838 1.00 91.31 88 ASP A CA 1
ATOM 676 C C . ASP A 1 88 ? -4.056 -4.060 18.782 1.00 91.31 88 ASP A C 1
ATOM 678 O O . ASP A 1 88 ? -4.095 -2.947 19.317 1.00 91.31 88 ASP A O 1
ATOM 682 N N . SER A 1 89 ? -2.988 -4.461 18.089 1.00 92.00 89 SER A N 1
ATOM 683 C CA . SER A 1 89 ? -1.833 -3.597 17.836 1.00 92.00 89 SER A CA 1
ATOM 684 C C . SER A 1 89 ? -2.227 -2.344 17.040 1.00 92.00 89 SER A C 1
ATOM 686 O O . SER A 1 89 ? -1.797 -1.238 17.388 1.00 92.00 89 SER A O 1
ATOM 688 N N . LEU A 1 90 ? -3.058 -2.489 16.001 1.00 89.44 90 LEU A N 1
ATOM 689 C CA . LEU A 1 90 ? -3.572 -1.380 15.193 1.00 89.44 90 LEU A CA 1
ATOM 690 C C . LEU A 1 90 ? -4.503 -0.481 16.020 1.00 89.44 90 LEU A C 1
ATOM 692 O O . LEU A 1 90 ? -4.295 0.732 16.042 1.00 89.44 90 LEU A O 1
ATOM 696 N N . LYS A 1 91 ? -5.435 -1.053 16.796 1.00 91.38 91 LYS A N 1
ATOM 697 C CA . LYS A 1 91 ? -6.305 -0.308 17.729 1.00 91.38 91 LYS A CA 1
ATOM 698 C C . LYS A 1 91 ? -5.487 0.532 18.704 1.00 91.38 91 LYS A C 1
ATOM 700 O O . LYS A 1 91 ? -5.730 1.726 18.858 1.00 91.38 91 LYS A O 1
ATOM 705 N N . LYS A 1 92 ? -4.459 -0.062 19.316 1.00 90.44 92 LYS A N 1
ATOM 706 C CA . LYS A 1 92 ? -3.561 0.648 20.235 1.00 90.44 92 LYS A CA 1
ATOM 707 C C . LYS A 1 92 ? -2.809 1.786 19.546 1.00 90.44 92 LYS A C 1
ATOM 709 O O . LYS A 1 92 ? -2.577 2.815 20.174 1.00 90.44 92 LYS A O 1
ATOM 714 N N . ALA A 1 93 ? -2.407 1.616 18.287 1.00 86.69 93 ALA A N 1
ATOM 715 C CA . ALA A 1 93 ? -1.776 2.688 17.521 1.00 86.69 93 ALA A CA 1
ATOM 716 C C . ALA A 1 93 ? -2.758 3.840 17.244 1.00 86.69 93 ALA A C 1
ATOM 718 O O . ALA A 1 93 ? -2.403 4.989 17.487 1.00 86.69 93 ALA A O 1
ATOM 719 N N . ILE A 1 94 ? -3.998 3.535 16.852 1.00 87.00 94 ILE A N 1
ATOM 720 C CA . ILE A 1 94 ? -5.054 4.534 16.622 1.00 87.00 94 ILE A CA 1
ATOM 721 C C . ILE A 1 94 ? -5.362 5.324 17.903 1.00 87.00 94 ILE A C 1
ATOM 723 O O . ILE A 1 94 ? -5.439 6.550 17.873 1.00 87.00 94 ILE A O 1
ATOM 727 N N . LEU A 1 95 ? -5.486 4.643 19.046 1.00 86.94 95 LEU A N 1
ATOM 728 C CA . LEU A 1 95 ? -5.750 5.302 20.330 1.00 86.94 95 LEU A CA 1
ATOM 729 C C . LEU A 1 95 ? -4.615 6.250 20.740 1.00 86.94 95 LEU A C 1
ATOM 731 O O . LEU A 1 95 ? -4.882 7.341 21.233 1.00 86.94 95 LEU A O 1
ATOM 735 N N . LYS A 1 96 ? -3.356 5.878 20.478 1.00 86.12 96 LYS A N 1
ATOM 736 C CA . LYS A 1 96 ? -2.202 6.759 20.718 1.00 86.12 96 LYS A CA 1
ATOM 737 C C . LYS A 1 96 ? -2.196 7.994 19.818 1.00 86.12 96 LYS A C 1
ATOM 739 O O . LYS A 1 96 ? -1.798 9.063 20.268 1.00 86.12 96 LYS A O 1
ATOM 744 N N . GLU A 1 97 ? -2.611 7.860 18.558 1.00 80.50 97 GLU A N 1
ATOM 745 C CA . GLU A 1 97 ? -2.762 9.007 17.651 1.00 80.50 97 GLU A CA 1
ATOM 746 C C . GLU A 1 97 ? -3.821 9.983 18.177 1.00 80.50 97 GLU A C 1
ATOM 748 O O . GLU A 1 97 ? -3.596 11.194 18.189 1.00 80.50 97 GLU A O 1
ATOM 753 N N . HIS A 1 98 ? -4.941 9.454 18.674 1.00 80.00 98 HIS A N 1
ATOM 754 C CA . HIS A 1 98 ? -5.999 10.259 19.276 1.00 80.00 98 HIS A CA 1
ATOM 755 C C . HIS A 1 98 ? -5.537 10.959 20.563 1.00 80.00 98 HIS A C 1
ATOM 757 O O . HIS A 1 98 ? -5.758 12.157 20.724 1.00 80.00 98 HIS A O 1
ATOM 763 N N . GLU A 1 99 ? -4.830 10.247 21.445 1.00 84.12 99 GLU A N 1
ATOM 764 C CA . GLU A 1 99 ? -4.244 10.815 22.665 1.00 84.12 99 GLU A CA 1
ATOM 765 C C . GLU A 1 99 ? -3.282 11.967 22.335 1.00 84.12 99 GLU A C 1
ATOM 767 O O . GLU A 1 99 ? -3.415 13.064 22.880 1.00 84.12 99 GLU A O 1
ATOM 772 N N . ALA A 1 100 ? -2.379 11.771 21.369 1.00 80.81 100 ALA A N 1
ATOM 773 C CA . ALA A 1 100 ? -1.458 12.814 20.921 1.00 80.81 100 ALA A CA 1
ATOM 774 C C . ALA A 1 100 ? -2.189 14.034 20.330 1.00 80.81 100 ALA A C 1
ATOM 776 O O . ALA A 1 100 ? -1.785 15.170 20.575 1.00 80.81 100 ALA A O 1
ATOM 777 N N . SER A 1 101 ? -3.282 13.811 19.592 1.00 75.75 101 SER A N 1
ATOM 778 C CA . SER A 1 101 ? -4.147 14.882 19.087 1.00 75.75 101 SER A CA 1
ATOM 779 C C . SER A 1 101 ? -4.843 15.642 20.220 1.00 75.75 101 SER A C 1
ATOM 781 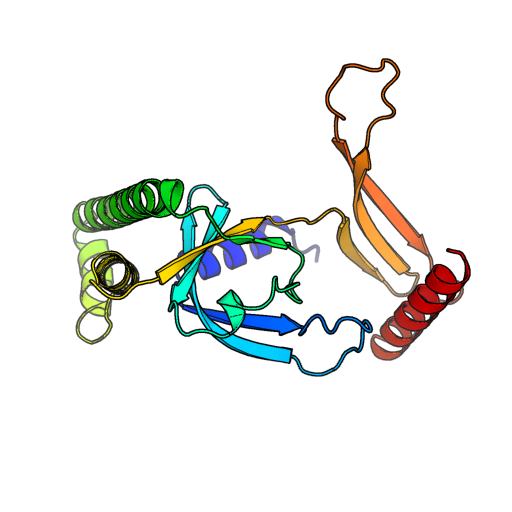O O . SER A 1 101 ? -4.953 16.865 20.159 1.00 75.75 101 SER A O 1
ATOM 783 N N . SER A 1 102 ? -5.303 14.940 21.258 1.00 75.50 102 SER A N 1
ATOM 784 C CA . SER A 1 102 ? -5.985 15.549 22.407 1.00 75.50 102 SER A CA 1
ATOM 785 C C . SER A 1 102 ? -5.048 16.379 23.292 1.00 75.50 102 SER A C 1
ATOM 787 O O . SER A 1 102 ? -5.474 17.363 23.889 1.00 75.50 102 SER A O 1
ATOM 789 N N . ALA A 1 103 ? -3.758 16.030 23.321 1.00 83.44 103 ALA A N 1
ATOM 790 C CA . ALA A 1 103 ? -2.713 16.760 24.037 1.00 83.44 103 ALA A CA 1
ATOM 791 C C . ALA A 1 103 ? -2.163 17.978 23.262 1.00 83.44 103 ALA A C 1
ATOM 793 O O . ALA A 1 103 ? -1.242 18.649 23.735 1.00 83.44 103 ALA A O 1
ATOM 794 N N . ALA A 1 104 ? -2.683 18.264 22.062 1.00 82.19 104 ALA A N 1
ATOM 795 C CA . ALA A 1 104 ? -2.217 19.371 21.235 1.00 82.19 104 ALA A CA 1
ATOM 796 C C . ALA A 1 104 ? -2.580 20.744 21.832 1.00 82.19 104 ALA A C 1
ATOM 798 O O . ALA A 1 104 ? -3.560 20.904 22.559 1.00 82.19 104 ALA A O 1
ATOM 799 N N . SER A 1 105 ? -1.797 21.774 21.489 1.00 86.06 105 SER A N 1
ATOM 800 C CA . SER A 1 105 ? -2.065 23.145 21.937 1.00 86.06 105 SER A CA 1
ATOM 801 C C . SER A 1 105 ? -3.418 23.653 21.427 1.00 86.06 105 SER A C 1
ATOM 803 O O . SER A 1 105 ? -3.902 23.224 20.380 1.00 86.06 105 SER A O 1
ATOM 805 N N . HIS A 1 106 ? -4.014 24.619 22.132 1.00 78.81 106 HIS A N 1
ATOM 806 C CA . HIS A 1 106 ? -5.347 25.149 21.816 1.00 78.81 106 HIS A CA 1
ATOM 807 C C . HIS A 1 106 ? -5.504 25.584 20.345 1.00 78.81 106 HIS A C 1
ATOM 809 O O . HIS A 1 106 ? -6.527 25.309 19.725 1.00 78.81 106 HIS A O 1
ATOM 815 N N . GLY A 1 107 ? -4.482 26.216 19.753 1.00 82.56 107 GLY A N 1
ATOM 816 C CA . GLY A 1 107 ? -4.511 26.612 18.339 1.00 82.56 107 GLY A CA 1
ATOM 817 C C . GLY A 1 107 ? -4.539 25.421 17.374 1.00 82.56 107 GLY A C 1
ATOM 818 O O . GLY A 1 107 ? -5.300 25.427 16.412 1.00 82.56 107 GLY A O 1
ATOM 819 N N . VAL A 1 108 ? -3.756 24.375 17.653 1.00 78.31 108 VAL A N 1
ATOM 820 C CA . VAL A 1 108 ? -3.735 23.147 16.841 1.00 78.31 108 VAL A CA 1
ATOM 821 C C . VAL A 1 108 ? -5.034 22.363 17.025 1.00 78.31 108 VAL A C 1
ATOM 823 O O . VAL A 1 108 ? -5.635 21.939 16.044 1.00 78.31 108 VAL A O 1
ATOM 826 N N . SER A 1 109 ? -5.508 22.230 18.264 1.00 75.00 109 SER A N 1
ATOM 827 C CA . SER A 1 109 ? -6.758 21.538 18.588 1.00 75.00 109 SER A CA 1
ATOM 828 C C . SER A 1 109 ? -7.974 22.197 17.929 1.00 75.00 109 SER A C 1
ATOM 830 O O . SER A 1 109 ? -8.829 21.495 17.392 1.00 75.00 109 SER A O 1
ATOM 832 N N . ALA A 1 110 ? -8.024 23.533 17.862 1.00 76.62 110 ALA A N 1
ATOM 833 C CA . ALA A 1 110 ? -9.077 24.251 17.142 1.00 76.62 110 ALA A CA 1
ATOM 834 C C . ALA A 1 110 ? -9.086 23.923 15.637 1.00 76.62 110 ALA A C 1
ATOM 836 O O . ALA A 1 110 ? -10.152 23.695 15.066 1.00 76.62 110 ALA A O 1
ATOM 837 N N . ILE A 1 111 ? -7.910 23.832 15.002 1.00 77.88 111 ILE A N 1
ATOM 838 C CA . ILE A 1 111 ? -7.792 23.441 13.587 1.00 77.88 111 ILE A CA 1
ATOM 839 C C . ILE A 1 111 ? -8.243 21.989 13.394 1.00 77.88 111 ILE A C 1
ATOM 841 O O . ILE A 1 111 ? -9.090 21.726 12.541 1.00 77.88 111 ILE A O 1
ATOM 845 N N . LEU A 1 112 ? -7.737 21.059 14.210 1.00 73.06 112 LEU A N 1
ATOM 846 C CA . LEU A 1 112 ? -8.089 19.637 14.123 1.00 73.06 112 LEU A CA 1
ATOM 847 C C . LEU A 1 112 ? -9.586 19.392 14.374 1.00 73.06 112 LEU A C 1
ATOM 849 O O . LEU A 1 112 ? -10.209 18.623 13.648 1.00 73.06 112 LEU A O 1
ATOM 853 N N . SER A 1 113 ? -10.178 20.094 15.342 1.00 69.69 113 SER A N 1
ATOM 854 C CA . SER A 1 113 ? -11.603 19.979 15.684 1.00 69.69 113 SER A CA 1
ATOM 855 C C . SER A 1 113 ? -12.506 20.612 14.622 1.00 69.69 113 SER A C 1
ATOM 857 O O . SER A 1 113 ? -13.569 20.074 14.320 1.00 69.69 113 SER A O 1
ATOM 859 N N . SER A 1 114 ? -12.080 21.720 14.000 1.00 66.56 114 SER A N 1
ATOM 860 C CA . SER A 1 114 ? -12.845 22.373 12.925 1.00 66.56 114 SER A CA 1
ATOM 861 C C . SER A 1 114 ? -12.984 21.508 11.666 1.00 66.56 114 SER A C 1
ATOM 863 O O . SER A 1 114 ? -13.980 21.617 10.954 1.00 66.56 114 SER A O 1
ATOM 865 N N . ALA A 1 115 ? -12.039 20.595 11.420 1.00 61.44 115 ALA A N 1
ATOM 866 C CA . ALA A 1 115 ? -12.105 19.647 10.310 1.00 61.44 115 ALA A CA 1
ATOM 867 C C . ALA A 1 115 ? -13.113 18.495 10.542 1.00 61.44 115 ALA A C 1
ATOM 869 O O . ALA A 1 115 ? -13.474 17.804 9.590 1.00 61.44 115 ALA A O 1
ATOM 870 N N . GLY A 1 116 ? -13.571 18.284 11.784 1.00 55.75 116 GLY A N 1
ATOM 871 C CA . GLY A 1 116 ? -14.326 17.098 12.214 1.00 55.75 116 GLY A CA 1
ATOM 872 C C . GLY A 1 116 ? -15.853 17.236 12.281 1.00 55.75 116 GLY A C 1
ATOM 873 O O . GLY A 1 116 ? -16.528 16.252 12.557 1.00 55.75 116 GLY A O 1
ATOM 874 N N . ALA A 1 117 ? -16.440 18.411 12.022 1.00 55.25 117 ALA A N 1
ATOM 875 C CA . ALA A 1 117 ? -17.889 18.600 12.209 1.00 55.25 117 ALA A CA 1
ATOM 876 C C . ALA A 1 117 ? -18.771 17.820 11.204 1.00 55.25 117 ALA A C 1
ATOM 878 O O . ALA A 1 117 ? -19.950 17.596 11.464 1.00 55.25 117 ALA A O 1
ATOM 879 N N . THR A 1 118 ? -18.218 17.409 10.056 1.00 51.75 118 THR A N 1
ATOM 880 C CA . THR A 1 118 ? -18.931 16.663 8.994 1.00 51.75 118 THR A CA 1
ATOM 881 C C . THR A 1 118 ? -18.129 15.490 8.419 1.00 51.75 118 THR A C 1
ATOM 883 O O . THR A 1 118 ? -18.634 14.757 7.569 1.00 51.75 118 THR A O 1
ATOM 886 N N . CYS A 1 119 ? -16.891 15.287 8.877 1.00 52.19 119 CYS A N 1
ATOM 887 C CA . CYS A 1 119 ? -15.960 14.300 8.342 1.00 52.19 119 CYS A CA 1
ATOM 888 C C . CYS A 1 119 ? -15.539 13.351 9.467 1.00 52.19 119 CYS A C 1
ATOM 890 O O . CYS A 1 119 ? -14.923 13.786 10.439 1.00 52.19 119 CYS A O 1
ATOM 892 N N . ARG A 1 120 ? -15.874 12.059 9.344 1.00 60.03 120 ARG A N 1
ATOM 893 C CA . ARG A 1 120 ? -15.393 11.030 10.276 1.00 60.03 120 ARG A CA 1
ATOM 894 C C . ARG A 1 120 ? -13.866 10.991 10.186 1.00 60.03 120 ARG A C 1
ATOM 896 O O . ARG A 1 120 ? -13.321 10.847 9.088 1.00 60.03 120 ARG A O 1
ATOM 903 N N . SER A 1 121 ? -13.170 11.121 11.315 1.00 72.38 121 SER A N 1
ATOM 904 C CA . SER A 1 121 ? -11.705 11.101 11.293 1.00 72.38 121 SER A CA 1
ATOM 905 C C . SER A 1 121 ? -11.202 9.726 10.835 1.00 72.38 121 SER A C 1
ATOM 907 O O . SER A 1 121 ? -11.833 8.701 11.108 1.00 72.38 121 SER A O 1
ATOM 909 N N . ARG A 1 122 ? -10.047 9.673 10.154 1.00 81.81 122 ARG A N 1
ATOM 910 C CA . ARG A 1 122 ? -9.398 8.406 9.759 1.00 81.81 122 ARG A CA 1
ATOM 911 C C . ARG A 1 122 ? -9.365 7.402 10.919 1.00 81.81 122 ARG A C 1
ATOM 913 O O . ARG A 1 122 ? -9.646 6.220 10.737 1.00 81.81 122 ARG A O 1
ATOM 920 N N . SER A 1 123 ? -8.996 7.886 12.102 1.00 78.75 123 SER A N 1
ATOM 921 C CA . SER A 1 123 ? -8.918 7.110 13.338 1.00 78.75 123 SER A CA 1
ATOM 922 C C . SER A 1 123 ? -10.267 6.530 13.754 1.00 78.75 123 SER A C 1
ATOM 924 O O . SER A 1 123 ? -10.332 5.353 14.091 1.00 78.75 123 SER A O 1
ATOM 926 N N . GLU A 1 124 ? -11.346 7.312 13.694 1.00 81.06 124 GLU A N 1
ATOM 927 C CA . GLU A 1 124 ? -12.700 6.835 14.002 1.00 81.06 124 GLU A CA 1
ATOM 928 C C . GLU A 1 124 ? -13.182 5.797 12.986 1.00 81.06 124 GLU A C 1
ATOM 930 O O . GLU A 1 124 ? -13.760 4.785 13.377 1.00 81.06 124 GLU A O 1
ATOM 935 N N . GLY A 1 125 ? -12.915 6.018 11.693 1.00 83.69 125 GLY A N 1
ATOM 936 C CA . GLY A 1 125 ? -13.246 5.080 10.615 1.00 83.69 125 GLY A CA 1
ATOM 937 C C . GLY A 1 125 ? -12.590 3.719 10.821 1.00 83.69 125 GLY A C 1
ATOM 938 O O . GLY A 1 125 ? -13.285 2.710 10.958 1.00 83.69 125 GLY A O 1
ATOM 939 N N . LEU A 1 126 ? -11.262 3.703 10.949 1.00 85.12 126 LEU A N 1
ATOM 940 C CA . LEU A 1 126 ? -10.503 2.473 11.180 1.00 85.12 126 LEU A CA 1
ATOM 941 C C . LEU A 1 126 ? -10.869 1.793 12.503 1.00 85.12 126 LEU A C 1
ATOM 943 O O . LEU A 1 126 ? -10.982 0.571 12.545 1.00 85.12 126 LEU A O 1
ATOM 947 N N . LEU A 1 127 ? -11.074 2.556 13.581 1.00 87.44 127 LEU A N 1
ATOM 948 C CA . LEU A 1 127 ? -11.455 1.979 14.868 1.00 87.44 127 LEU A CA 1
ATOM 949 C C . LEU A 1 127 ? -12.846 1.339 14.805 1.00 87.44 127 LEU A C 1
ATOM 951 O O . LEU A 1 127 ? -13.033 0.260 15.362 1.00 87.44 127 LEU A O 1
ATOM 955 N N . SER A 1 128 ? -13.797 1.973 14.111 1.00 86.94 128 SER A N 1
ATOM 956 C CA . SER A 1 128 ? -15.133 1.406 13.906 1.00 86.94 128 SER A CA 1
ATOM 957 C C . SER A 1 128 ? -15.080 0.098 13.116 1.00 86.94 128 SER A C 1
ATOM 959 O O . SER A 1 128 ? -15.689 -0.874 13.543 1.00 86.94 128 SER A O 1
ATOM 961 N N . LEU A 1 129 ? -14.267 0.040 12.053 1.00 87.44 129 LEU A N 1
ATOM 962 C CA . LEU A 1 129 ? -14.062 -1.163 11.245 1.00 87.44 129 LEU A CA 1
ATOM 963 C C . LEU A 1 129 ? -13.446 -2.308 12.065 1.00 87.44 129 LEU A C 1
ATOM 965 O O . LEU A 1 129 ? -13.906 -3.439 12.002 1.00 87.44 129 LEU A O 1
ATOM 969 N N . LEU A 1 130 ? -12.420 -2.023 12.872 1.00 86.69 130 LEU A N 1
ATOM 970 C CA . LEU A 1 130 ? -11.740 -3.041 13.686 1.00 86.69 130 LEU A CA 1
ATOM 971 C C . LEU A 1 130 ? -12.572 -3.534 14.885 1.00 86.69 130 LEU A C 1
ATOM 973 O O . LEU A 1 130 ? -12.206 -4.531 15.516 1.00 86.69 130 LEU A O 1
ATOM 977 N N . ASN A 1 131 ? -13.626 -2.805 15.254 1.00 87.25 131 ASN A N 1
ATOM 978 C CA . ASN A 1 131 ? -14.556 -3.161 16.326 1.00 87.25 131 ASN A CA 1
ATOM 979 C C . ASN A 1 131 ? -15.866 -3.760 15.806 1.00 87.25 131 ASN A C 1
ATOM 981 O O . ASN A 1 131 ? -16.691 -4.168 16.618 1.00 87.25 131 ASN A O 1
ATOM 985 N N . GLU A 1 132 ? -16.073 -3.785 14.492 1.00 81.88 132 GLU A N 1
ATOM 986 C CA . GLU A 1 132 ? -17.260 -4.382 13.901 1.00 81.88 132 GLU A CA 1
ATOM 987 C C . GLU A 1 132 ? -17.263 -5.900 14.147 1.00 81.88 132 GLU A C 1
ATOM 989 O O . GLU A 1 132 ? -16.214 -6.544 14.135 1.00 81.88 132 GLU A O 1
ATOM 994 N N . GLU A 1 133 ? -18.445 -6.481 14.380 1.00 76.00 133 GLU A N 1
ATOM 995 C CA . GLU A 1 133 ? -18.605 -7.942 14.497 1.00 76.00 133 GLU A CA 1
ATOM 996 C C . GLU A 1 133 ? -18.548 -8.647 13.131 1.00 76.00 133 GLU A C 1
ATOM 998 O O . GLU A 1 133 ? -18.576 -9.876 13.054 1.00 76.00 133 GLU A O 1
ATOM 1003 N N . SER A 1 134 ? -18.478 -7.872 12.044 1.00 80.38 134 SER A N 1
ATOM 1004 C CA . SER A 1 134 ? -18.340 -8.391 10.691 1.00 80.38 134 SER A CA 1
ATOM 1005 C C . SER A 1 134 ? -16.965 -9.057 10.526 1.00 80.38 134 SER A C 1
ATOM 1007 O O . SER A 1 134 ? -15.945 -8.527 10.981 1.00 80.38 134 SER A O 1
ATOM 1009 N N . PRO A 1 135 ? -16.893 -10.240 9.898 1.00 84.44 135 PRO A N 1
ATOM 1010 C CA . PRO A 1 135 ? -15.616 -10.896 9.700 1.00 84.44 135 PRO A CA 1
ATOM 1011 C C . PRO A 1 135 ? -14.809 -10.193 8.600 1.00 84.44 135 PRO A C 1
ATOM 1013 O O . PRO A 1 135 ? -15.320 -9.801 7.544 1.00 84.44 135 PRO A O 1
ATOM 1016 N N . TYR A 1 136 ? -13.509 -10.050 8.845 1.00 87.31 136 TYR A N 1
ATOM 1017 C CA . TYR A 1 136 ? -12.564 -9.420 7.930 1.00 87.31 136 TYR A CA 1
ATOM 1018 C C . TYR A 1 136 ? -11.257 -10.207 7.862 1.00 87.31 136 TYR A C 1
ATOM 1020 O O . TYR A 1 136 ? -10.844 -10.877 8.809 1.00 87.31 136 TYR A O 1
ATOM 1028 N N . SER A 1 137 ? -10.563 -10.078 6.733 1.00 87.12 137 SER A N 1
ATOM 1029 C CA . SER A 1 137 ? -9.207 -10.592 6.554 1.00 87.12 137 SER A CA 1
ATOM 1030 C C . SER A 1 137 ? -8.197 -9.453 6.616 1.00 87.12 137 SER A C 1
ATOM 1032 O O . SER A 1 137 ? -8.380 -8.406 5.994 1.00 87.12 137 SER A O 1
ATOM 1034 N N . ILE A 1 138 ? -7.102 -9.666 7.352 1.00 86.44 138 ILE A N 1
ATOM 1035 C CA . ILE A 1 138 ? -5.955 -8.756 7.343 1.00 86.44 138 ILE A CA 1
ATOM 1036 C C . ILE A 1 138 ? -4.868 -9.343 6.454 1.00 86.44 138 ILE A C 1
ATOM 1038 O O . ILE A 1 138 ? -4.405 -10.470 6.656 1.00 86.44 138 ILE A O 1
ATOM 1042 N N . PHE A 1 139 ? -4.400 -8.534 5.516 1.00 82.81 139 PHE A N 1
ATOM 1043 C CA . PHE A 1 139 ? -3.236 -8.838 4.709 1.00 82.81 139 PHE A CA 1
ATOM 1044 C C . PHE A 1 139 ? -2.070 -7.940 5.100 1.00 82.81 139 PHE A C 1
ATOM 1046 O O . PHE A 1 139 ? -2.226 -6.737 5.304 1.00 82.81 139 PHE A O 1
ATOM 1053 N N . LYS A 1 140 ? -0.880 -8.528 5.179 1.00 83.44 140 LYS A N 1
ATOM 1054 C CA . LYS A 1 140 ? 0.377 -7.791 5.238 1.00 83.44 140 LYS A CA 1
ATOM 1055 C C . LYS A 1 140 ? 0.832 -7.556 3.804 1.00 83.44 140 LYS A C 1
ATOM 1057 O O . LYS A 1 140 ? 1.019 -8.515 3.058 1.00 83.44 140 LYS A O 1
ATOM 1062 N N . PHE A 1 141 ? 1.033 -6.299 3.440 1.00 73.56 141 PHE A N 1
ATOM 1063 C CA . PHE A 1 141 ? 1.687 -5.972 2.185 1.00 73.56 141 PHE A CA 1
ATOM 1064 C C . PHE A 1 141 ? 3.197 -6.099 2.388 1.00 73.56 141 PHE A C 1
ATOM 1066 O O . PHE A 1 141 ? 3.804 -5.302 3.112 1.00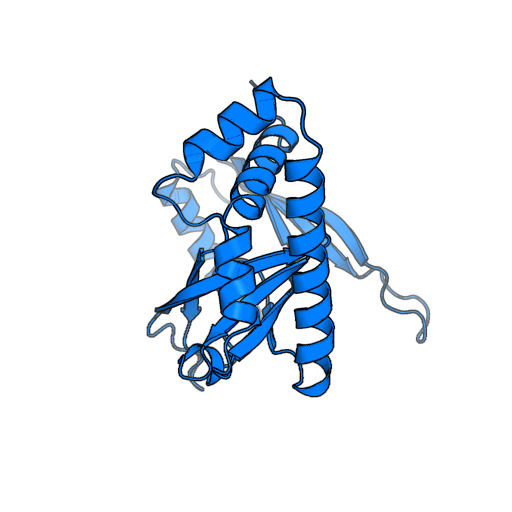 73.56 141 PHE A O 1
ATOM 1073 N N . ASP A 1 142 ? 3.795 -7.138 1.811 1.00 63.84 142 ASP A N 1
ATOM 1074 C CA . ASP A 1 142 ? 5.244 -7.236 1.749 1.00 63.84 142 ASP A CA 1
ATOM 1075 C C . ASP A 1 142 ? 5.703 -6.481 0.512 1.00 63.84 142 ASP A C 1
ATOM 1077 O O . ASP A 1 142 ? 5.390 -6.846 -0.622 1.00 63.84 142 ASP A O 1
ATOM 1081 N N . ILE A 1 143 ? 6.430 -5.393 0.736 1.00 59.19 143 ILE A N 1
ATOM 1082 C CA . ILE A 1 143 ? 7.038 -4.622 -0.338 1.00 59.19 143 ILE A CA 1
ATOM 1083 C C . ILE A 1 143 ? 8.214 -5.463 -0.851 1.00 59.19 143 ILE A C 1
ATOM 1085 O O . ILE A 1 143 ? 9.369 -5.252 -0.483 1.00 59.19 143 ILE A O 1
ATOM 1089 N N . GLY A 1 144 ? 7.901 -6.460 -1.682 1.00 54.84 144 GLY A N 1
ATOM 1090 C CA . GLY A 1 144 ? 8.821 -7.362 -2.375 1.00 54.84 144 GLY A CA 1
ATOM 1091 C C . GLY A 1 144 ? 9.571 -6.660 -3.503 1.00 54.84 144 GLY A C 1
ATOM 1092 O O . GLY A 1 144 ? 9.768 -7.215 -4.582 1.00 54.84 144 GLY A O 1
ATOM 1093 N N . ILE A 1 145 ? 9.963 -5.409 -3.276 1.00 58.72 145 ILE A N 1
ATOM 1094 C CA . ILE A 1 145 ? 10.808 -4.660 -4.185 1.00 58.72 145 ILE A CA 1
ATOM 1095 C C . ILE A 1 145 ? 12.187 -5.316 -4.135 1.00 58.72 145 ILE A C 1
ATOM 1097 O O . ILE A 1 145 ? 13.020 -5.010 -3.285 1.00 58.72 145 ILE A O 1
ATOM 1101 N N . ASN A 1 146 ? 12.425 -6.2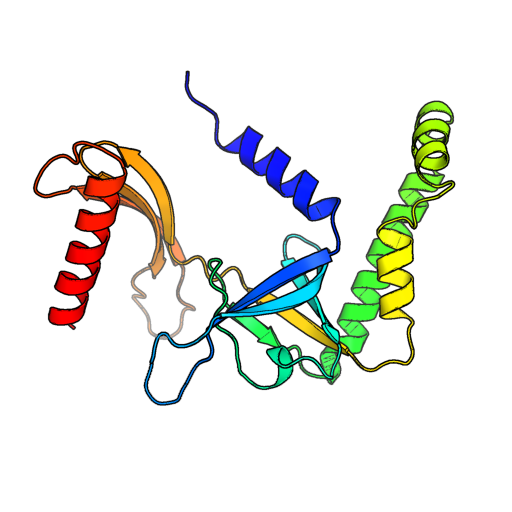43 -5.056 1.00 63.69 146 ASN A N 1
ATOM 1102 C CA . ASN A 1 146 ? 13.767 -6.736 -5.345 1.00 63.69 146 ASN A CA 1
ATOM 1103 C C . ASN A 1 146 ? 14.503 -5.800 -6.313 1.00 63.69 146 ASN A C 1
ATOM 1105 O O . ASN A 1 146 ? 15.706 -5.951 -6.489 1.00 63.69 146 ASN A O 1
ATOM 1109 N N . ALA A 1 147 ? 13.800 -4.838 -6.923 1.00 64.81 147 ALA A N 1
ATOM 1110 C CA . ALA A 1 147 ? 14.349 -3.838 -7.828 1.00 64.81 147 ALA A CA 1
ATOM 1111 C C . ALA A 1 147 ? 13.461 -2.579 -7.890 1.00 64.81 147 ALA A C 1
ATOM 1113 O O . ALA A 1 147 ? 12.239 -2.695 -7.965 1.00 64.81 147 ALA A O 1
ATOM 1114 N N . VAL A 1 148 ? 14.063 -1.385 -7.876 1.00 71.38 148 VAL A N 1
ATOM 1115 C CA . VAL A 1 148 ? 13.409 -0.083 -8.115 1.00 71.38 148 VAL A CA 1
ATOM 1116 C C . VAL A 1 148 ? 14.108 0.608 -9.269 1.00 71.38 148 VAL A C 1
ATOM 1118 O O . VAL A 1 148 ? 15.324 0.756 -9.222 1.00 71.38 148 VAL A O 1
ATOM 1121 N N . MET A 1 149 ? 13.363 1.104 -10.251 1.00 75.56 149 MET A N 1
ATOM 1122 C CA . MET A 1 149 ? 13.918 2.025 -11.240 1.00 75.56 149 MET A CA 1
ATOM 1123 C C . MET A 1 149 ? 14.093 3.416 -10.607 1.00 75.56 149 MET A C 1
ATOM 1125 O O . MET A 1 149 ? 13.125 4.011 -10.136 1.00 75.56 149 MET A O 1
ATOM 1129 N N . LEU A 1 150 ? 15.330 3.903 -10.536 1.00 73.31 150 LEU A N 1
ATOM 1130 C CA . LEU A 1 150 ? 15.697 5.164 -9.886 1.00 73.31 150 LEU A CA 1
ATOM 1131 C C . LEU A 1 150 ? 15.599 6.363 -10.829 1.00 73.31 150 LEU A C 1
ATOM 1133 O O . LEU A 1 150 ? 15.246 7.464 -10.404 1.00 73.31 150 LEU A O 1
ATOM 1137 N N . SER A 1 151 ? 15.984 6.156 -12.084 1.00 77.25 151 SER A N 1
ATOM 1138 C CA . SER A 1 151 ? 16.266 7.220 -13.040 1.00 77.25 151 SER A CA 1
ATOM 1139 C C . SER A 1 151 ? 16.056 6.701 -14.464 1.00 77.25 151 SER A C 1
ATOM 1141 O O . SER A 1 151 ? 16.235 5.509 -14.718 1.00 77.25 151 SER A O 1
ATOM 1143 N N . ILE A 1 152 ? 15.635 7.590 -15.365 1.00 84.62 152 ILE A N 1
ATOM 1144 C CA . ILE A 1 152 ? 15.440 7.320 -16.792 1.00 84.62 152 ILE A CA 1
ATOM 1145 C C . ILE A 1 152 ? 16.015 8.498 -17.570 1.00 84.62 152 ILE A C 1
ATOM 1147 O O . ILE A 1 152 ? 15.780 9.658 -17.220 1.00 84.62 152 ILE A O 1
ATOM 1151 N N . ASP A 1 153 ? 16.705 8.199 -18.660 1.00 85.81 153 ASP A N 1
ATOM 1152 C CA . ASP A 1 153 ? 17.041 9.157 -19.699 1.00 85.81 153 ASP A CA 1
ATOM 1153 C C . ASP A 1 153 ? 16.933 8.504 -21.086 1.00 85.81 153 ASP A C 1
ATOM 1155 O O . ASP A 1 153 ? 16.649 7.318 -21.224 1.00 85.81 153 ASP A O 1
ATOM 1159 N N . HIS A 1 154 ? 17.161 9.295 -22.132 1.00 86.31 154 HIS A N 1
ATOM 1160 C CA . HIS A 1 154 ? 17.142 8.826 -23.518 1.00 86.31 154 HIS A CA 1
ATOM 1161 C C . HIS A 1 154 ? 18.050 7.620 -23.806 1.00 86.31 154 HIS A C 1
ATOM 1163 O O . HIS A 1 154 ? 17.758 6.868 -24.721 1.00 86.31 154 HIS A O 1
ATOM 1169 N N . HIS A 1 155 ? 19.124 7.386 -23.052 1.00 89.06 155 HIS A N 1
ATOM 1170 C CA . HIS A 1 155 ? 20.034 6.261 -23.279 1.00 89.06 155 HIS A CA 1
ATOM 1171 C C . HIS A 1 155 ? 19.709 5.032 -22.421 1.00 89.06 155 HIS A C 1
ATOM 1173 O O . HIS A 1 155 ? 20.373 4.006 -22.571 1.00 89.06 155 HIS A O 1
ATOM 1179 N N . GLY A 1 156 ? 18.739 5.108 -21.506 1.00 90.19 156 GLY A N 1
ATOM 1180 C CA . GLY A 1 156 ? 18.327 3.977 -20.679 1.00 90.19 156 GLY A CA 1
ATOM 1181 C C . GLY A 1 156 ? 17.899 4.361 -19.273 1.00 90.19 156 GLY A C 1
ATOM 1182 O O . GLY A 1 156 ? 17.299 5.410 -19.059 1.00 90.19 156 GLY A O 1
ATOM 1183 N N . PHE A 1 157 ? 18.141 3.472 -18.313 1.00 89.75 157 PHE A N 1
ATOM 1184 C CA . PHE A 1 157 ? 17.575 3.600 -16.974 1.00 89.75 157 PHE A CA 1
ATOM 1185 C C . PHE A 1 157 ? 18.444 2.958 -15.892 1.00 89.75 157 PHE A C 1
ATOM 1187 O O . PHE A 1 157 ? 19.180 1.998 -16.129 1.00 89.75 157 PHE A O 1
ATOM 1194 N N . ASP A 1 158 ? 18.336 3.500 -14.683 1.00 81.88 158 ASP A N 1
ATOM 1195 C CA . ASP A 1 158 ? 19.030 3.017 -13.492 1.00 81.88 158 ASP A CA 1
ATOM 1196 C C . ASP A 1 158 ? 18.082 2.206 -12.618 1.00 81.88 158 ASP A C 1
ATOM 1198 O O . ASP A 1 158 ? 16.952 2.620 -12.358 1.00 81.88 158 ASP A O 1
ATOM 1202 N N . VAL A 1 159 ? 18.550 1.062 -12.126 1.00 82.94 159 VAL A N 1
ATOM 1203 C CA . VAL A 1 159 ? 17.800 0.154 -11.259 1.00 82.94 159 VAL A CA 1
ATOM 1204 C C . VAL A 1 159 ? 18.592 -0.129 -9.991 1.00 82.94 159 VAL A C 1
ATOM 1206 O O . VAL A 1 159 ? 19.699 -0.657 -10.036 1.00 82.94 159 VAL A O 1
ATOM 1209 N N . LEU A 1 160 ? 17.998 0.146 -8.837 1.00 76.62 160 LEU A N 1
ATOM 1210 C CA . LEU A 1 160 ? 18.483 -0.310 -7.543 1.00 76.62 160 LEU A CA 1
ATOM 1211 C C . LEU A 1 160 ? 17.891 -1.682 -7.247 1.00 76.62 160 LEU A C 1
ATOM 1213 O O . LEU A 1 160 ? 16.696 -1.777 -6.979 1.00 76.62 160 LEU A O 1
ATOM 1217 N N . ALA A 1 161 ? 18.703 -2.735 -7.277 1.00 77.25 161 ALA A N 1
ATOM 1218 C CA . ALA A 1 161 ? 18.252 -4.100 -7.039 1.00 77.25 161 ALA A CA 1
ATOM 1219 C C . ALA A 1 161 ? 18.879 -4.722 -5.789 1.00 77.25 161 ALA A C 1
ATOM 1221 O O . ALA A 1 161 ? 20.016 -4.435 -5.411 1.00 77.25 161 ALA A O 1
ATOM 1222 N N . LYS A 1 162 ? 18.108 -5.587 -5.137 1.00 75.19 162 LYS A N 1
ATOM 1223 C CA . LYS A 1 162 ? 18.510 -6.381 -3.983 1.00 75.19 162 LYS A CA 1
ATOM 1224 C C . LYS A 1 162 ? 19.204 -7.643 -4.490 1.00 75.19 162 LYS A C 1
ATOM 1226 O O . LYS A 1 162 ? 18.565 -8.523 -5.061 1.00 75.19 162 LYS A O 1
ATOM 1231 N N . VAL A 1 163 ? 20.513 -7.730 -4.281 1.00 74.31 163 VAL A N 1
ATOM 1232 C CA . VAL A 1 163 ? 21.357 -8.817 -4.791 1.00 74.31 163 VAL A CA 1
ATOM 1233 C C . VAL A 1 163 ? 21.746 -9.741 -3.634 1.00 74.31 163 VAL A C 1
ATOM 1235 O O . VAL A 1 163 ? 22.159 -9.241 -2.581 1.00 74.31 163 VAL A O 1
ATOM 1238 N N . PRO A 1 164 ? 21.620 -11.073 -3.783 1.00 69.19 164 PRO A N 1
ATOM 1239 C CA . PRO A 1 164 ? 22.142 -12.005 -2.795 1.00 69.19 164 PRO A CA 1
ATOM 1240 C C . PRO A 1 164 ? 23.672 -11.942 -2.777 1.00 69.19 164 PRO A C 1
ATOM 1242 O O . PRO A 1 164 ? 24.337 -12.031 -3.811 1.00 69.19 164 PRO A O 1
ATOM 1245 N N . GLU A 1 165 ? 24.244 -11.802 -1.590 1.00 68.81 165 GLU A N 1
ATOM 1246 C CA . GLU A 1 165 ? 25.672 -11.973 -1.369 1.00 68.81 165 GLU A CA 1
ATOM 1247 C C . GLU A 1 165 ? 26.016 -13.457 -1.541 1.00 68.81 165 GLU A C 1
ATOM 1249 O O . GLU A 1 165 ? 25.314 -14.333 -1.027 1.00 68.81 165 GLU A O 1
ATOM 1254 N N . ARG A 1 166 ? 27.058 -13.767 -2.325 1.00 57.53 166 ARG A N 1
ATOM 1255 C CA . ARG A 1 166 ? 27.452 -15.159 -2.582 1.00 57.53 166 ARG A CA 1
ATOM 1256 C C . ARG A 1 166 ? 27.850 -15.810 -1.255 1.00 57.53 166 ARG A C 1
ATOM 1258 O O . ARG A 1 166 ? 28.913 -15.513 -0.720 1.00 57.53 166 ARG A O 1
ATOM 1265 N N . ALA A 1 167 ? 27.005 -16.699 -0.736 1.00 53.06 167 ALA A N 1
ATOM 1266 C CA . ALA A 1 167 ? 27.295 -17.448 0.478 1.00 53.06 167 ALA A CA 1
ATOM 1267 C C . ALA A 1 167 ? 28.480 -18.393 0.228 1.00 53.06 167 ALA A C 1
ATOM 1269 O O . ALA A 1 167 ? 28.403 -19.293 -0.605 1.00 53.06 167 ALA A O 1
ATOM 1270 N N . THR A 1 168 ? 29.582 -18.196 0.950 1.00 53.50 168 THR A N 1
ATOM 1271 C CA . THR A 1 168 ? 30.751 -19.088 0.907 1.00 53.50 168 THR A CA 1
ATOM 1272 C C . THR A 1 168 ? 30.588 -20.327 1.794 1.00 53.50 168 THR A C 1
ATOM 1274 O O . THR A 1 168 ? 31.393 -21.247 1.688 1.00 53.50 168 THR A O 1
ATOM 1277 N N . LEU A 1 169 ? 29.547 -20.407 2.637 1.00 50.97 169 LEU A N 1
ATOM 1278 C CA . LEU A 1 169 ? 29.318 -21.522 3.566 1.00 50.97 169 LEU A CA 1
ATOM 1279 C C . LEU A 1 169 ? 27.821 -21.839 3.729 1.00 50.97 169 LEU A C 1
ATOM 1281 O O . LEU A 1 169 ? 26.993 -20.944 3.889 1.00 50.97 169 LEU A O 1
ATOM 1285 N N . ALA A 1 170 ? 27.492 -23.134 3.735 1.00 52.38 170 ALA A N 1
ATOM 1286 C CA . ALA A 1 170 ? 26.149 -23.702 3.560 1.00 52.38 170 ALA A CA 1
ATOM 1287 C C . ALA A 1 170 ? 25.098 -23.397 4.654 1.00 52.38 170 ALA A C 1
ATOM 1289 O O . ALA A 1 170 ? 23.975 -23.871 4.539 1.00 52.38 170 ALA A O 1
ATOM 1290 N N . ASN A 1 171 ? 25.419 -22.620 5.694 1.00 53.16 171 ASN A N 1
ATOM 1291 C CA . ASN A 1 171 ? 24.548 -22.441 6.868 1.00 53.16 171 ASN A CA 1
ATOM 1292 C C . ASN A 1 171 ? 24.346 -20.982 7.316 1.00 53.16 171 ASN A C 1
ATOM 1294 O O . ASN A 1 171 ? 23.835 -20.749 8.410 1.00 53.16 171 ASN A O 1
ATOM 1298 N N . VAL A 1 172 ? 24.722 -19.988 6.503 1.00 51.75 172 VAL A N 1
ATOM 1299 C CA . VAL A 1 172 ? 24.459 -18.574 6.824 1.00 51.75 172 VAL A CA 1
ATOM 1300 C C . VAL A 1 172 ? 23.222 -18.098 6.048 1.00 51.75 172 VAL A C 1
ATOM 1302 O O . VAL A 1 172 ? 23.161 -18.315 4.832 1.00 51.75 172 VAL A O 1
ATOM 1305 N N . PRO A 1 173 ? 22.223 -17.466 6.702 1.00 53.44 173 PRO A N 1
ATOM 1306 C CA . PRO A 1 173 ? 21.103 -16.852 5.994 1.00 53.44 173 PRO A CA 1
ATOM 1307 C C . PRO A 1 173 ? 21.634 -15.890 4.930 1.00 53.44 173 PRO A C 1
ATOM 1309 O O . PRO A 1 173 ? 22.567 -15.136 5.191 1.00 53.44 173 PRO A O 1
ATOM 1312 N N . HIS A 1 174 ? 21.064 -15.947 3.723 1.00 53.22 174 HIS A N 1
ATOM 1313 C CA . HIS A 1 174 ? 21.533 -15.142 2.596 1.00 53.22 174 HIS A CA 1
ATOM 1314 C C . HIS A 1 174 ? 21.507 -13.661 2.978 1.00 53.22 174 HIS A C 1
ATOM 1316 O O . HIS A 1 174 ? 20.445 -13.080 3.208 1.00 53.22 174 HIS A O 1
ATOM 1322 N N . GLN A 1 175 ? 22.693 -13.071 3.086 1.00 60.00 175 GLN A N 1
ATOM 1323 C CA . GLN A 1 175 ? 22.848 -11.643 3.275 1.00 60.00 175 GLN A CA 1
ATOM 1324 C C . GLN A 1 175 ? 22.540 -10.977 1.934 1.00 60.00 175 GLN A C 1
ATOM 1326 O O . GLN A 1 175 ? 22.987 -11.430 0.884 1.00 60.00 175 GLN A O 1
ATOM 1331 N N . TYR A 1 176 ? 21.701 -9.947 1.949 1.00 61.00 176 TYR A N 1
ATOM 1332 C CA . TYR A 1 176 ? 21.339 -9.203 0.749 1.00 61.00 176 TYR A CA 1
ATOM 1333 C C . TYR A 1 176 ? 21.864 -7.784 0.881 1.00 61.00 176 TYR A C 1
ATOM 1335 O O . TYR A 1 176 ? 21.692 -7.160 1.929 1.00 61.00 176 TYR A O 1
ATOM 1343 N N . HIS A 1 177 ? 22.440 -7.261 -0.194 1.00 73.19 177 HIS A N 1
ATOM 1344 C CA . HIS A 1 177 ? 22.802 -5.853 -0.291 1.00 73.19 177 HIS A CA 1
ATOM 1345 C C . HIS A 1 177 ? 22.112 -5.220 -1.495 1.00 73.19 177 HIS A C 1
ATOM 1347 O O . HIS A 1 177 ? 21.763 -5.886 -2.471 1.00 73.19 177 HIS A O 1
ATOM 1353 N N . TRP A 1 178 ? 21.887 -3.916 -1.405 1.00 74.50 178 TRP A N 1
ATOM 1354 C CA . TRP A 1 178 ? 21.368 -3.135 -2.515 1.00 74.50 178 TRP A CA 1
ATOM 1355 C C . TRP A 1 178 ? 22.518 -2.725 -3.425 1.00 74.50 178 TRP A C 1
ATOM 1357 O O . TRP A 1 178 ? 23.550 -2.253 -2.946 1.00 74.50 178 TRP A O 1
ATOM 1367 N N . LYS A 1 179 ? 22.340 -2.910 -4.731 1.00 78.69 179 LYS A N 1
ATOM 1368 C CA . LYS A 1 179 ? 23.300 -2.507 -5.755 1.00 78.69 179 LYS A CA 1
ATOM 1369 C C . LYS A 1 179 ? 22.577 -1.802 -6.892 1.00 78.69 179 LYS A C 1
ATOM 1371 O O . LYS A 1 179 ? 21.506 -2.229 -7.312 1.00 78.69 179 LYS A O 1
ATOM 1376 N N . GLU A 1 180 ? 23.171 -0.719 -7.363 1.00 81.81 180 GLU A N 1
ATOM 1377 C CA . GLU A 1 180 ? 22.680 0.043 -8.503 1.00 81.81 180 GLU A CA 1
ATOM 1378 C C . GLU A 1 180 ? 23.231 -0.537 -9.811 1.00 81.81 180 GLU A C 1
ATOM 1380 O O . GLU A 1 180 ? 24.401 -0.926 -9.899 1.00 81.81 180 GLU A O 1
ATOM 1385 N N . PHE A 1 181 ? 22.361 -0.628 -10.810 1.00 83.00 181 PHE A N 1
ATOM 1386 C CA . PHE A 1 181 ? 22.628 -1.166 -12.133 1.00 83.00 181 PHE A CA 1
ATOM 1387 C C . PHE A 1 181 ? 22.140 -0.178 -13.180 1.00 83.00 181 PHE A C 1
ATOM 1389 O O . PHE A 1 181 ? 20.980 0.220 -13.156 1.00 83.00 181 PHE A O 1
ATOM 1396 N N . ARG A 1 182 ? 23.005 0.153 -14.135 1.00 89.88 182 ARG A N 1
ATOM 1397 C CA . ARG A 1 182 ? 22.637 0.934 -15.311 1.00 89.88 182 ARG A CA 1
ATOM 1398 C C . ARG A 1 182 ? 22.314 -0.008 -16.464 1.00 89.88 182 ARG A C 1
ATOM 1400 O O . ARG A 1 182 ? 23.163 -0.813 -16.850 1.00 89.88 182 ARG A O 1
ATOM 1407 N N . PHE A 1 183 ? 21.119 0.119 -17.027 1.00 85.00 183 PHE A N 1
ATOM 1408 C CA . PHE A 1 183 ? 20.720 -0.543 -18.264 1.00 85.00 183 PHE A CA 1
ATOM 1409 C C . PHE A 1 183 ? 20.765 0.474 -19.400 1.00 85.00 183 PHE A C 1
ATOM 1411 O O . PHE A 1 183 ? 20.150 1.535 -19.314 1.00 85.00 183 PHE A O 1
ATOM 1418 N N . THR A 1 184 ? 21.511 0.150 -20.453 1.00 89.81 184 THR A N 1
ATOM 1419 C CA . THR A 1 184 ? 21.692 1.019 -21.620 1.00 89.81 184 THR A CA 1
ATOM 1420 C C . THR A 1 184 ? 20.906 0.454 -22.795 1.00 89.81 184 THR A C 1
ATOM 1422 O O . THR A 1 184 ? 21.030 -0.733 -23.105 1.00 89.81 184 THR A O 1
ATOM 1425 N N . LEU A 1 185 ? 20.105 1.297 -23.441 1.00 87.75 185 LEU A N 1
ATOM 1426 C CA . LEU A 1 185 ? 19.374 0.938 -24.653 1.00 87.75 185 LEU A CA 1
ATOM 1427 C C . LEU A 1 185 ? 20.339 0.819 -25.836 1.00 87.75 185 LEU A C 1
ATOM 1429 O O . LEU A 1 185 ? 21.370 1.491 -25.883 1.00 87.75 185 LEU A O 1
ATOM 1433 N N . LYS A 1 186 ? 19.997 -0.041 -26.800 1.00 87.62 186 LYS A N 1
ATOM 1434 C CA . LYS A 1 186 ? 20.780 -0.194 -28.038 1.00 87.62 186 LYS A CA 1
ATOM 1435 C C . LYS A 1 186 ? 20.782 1.107 -28.843 1.00 87.62 186 LYS A C 1
ATOM 1437 O O . LYS A 1 186 ? 21.824 1.507 -29.355 1.00 87.62 186 LYS A O 1
ATOM 1442 N N . GLU A 1 187 ? 19.631 1.769 -28.897 1.00 89.56 187 GLU A N 1
ATOM 1443 C CA . GLU A 1 187 ? 19.443 3.073 -29.523 1.00 89.56 187 GLU A CA 1
ATOM 1444 C C . GLU A 1 187 ? 18.804 4.041 -28.520 1.00 89.56 187 GLU A C 1
ATOM 1446 O O . GLU A 1 187 ? 17.992 3.607 -27.698 1.00 89.56 187 GLU A O 1
ATOM 1451 N N . PRO A 1 188 ? 19.167 5.338 -28.538 1.00 90.12 188 PRO A N 1
ATOM 1452 C CA . PRO A 1 188 ? 18.539 6.309 -27.660 1.00 90.12 188 PRO A CA 1
ATOM 1453 C C . PRO A 1 188 ? 17.052 6.485 -27.987 1.00 90.12 188 PRO A C 1
ATOM 1455 O O . PRO A 1 188 ? 16.701 6.758 -29.135 1.00 90.12 188 PRO A O 1
ATOM 1458 N N . ALA A 1 189 ? 16.201 6.398 -26.966 1.00 91.62 189 ALA A N 1
ATOM 1459 C CA . ALA A 1 189 ? 14.771 6.625 -27.093 1.00 91.62 189 ALA A CA 1
ATOM 1460 C C . ALA A 1 189 ? 14.483 8.092 -27.441 1.00 91.62 189 ALA A C 1
ATOM 1462 O O . ALA A 1 189 ? 15.016 9.019 -26.815 1.00 91.62 189 ALA A O 1
ATOM 1463 N N . LYS A 1 190 ? 13.623 8.302 -28.437 1.00 90.94 190 LYS A N 1
ATOM 1464 C CA . LYS A 1 190 ? 13.263 9.637 -28.945 1.00 90.94 190 LYS A CA 1
ATOM 1465 C C . LYS A 1 190 ? 12.289 10.361 -28.023 1.00 90.94 190 LYS A C 1
ATOM 1467 O O . LYS A 1 190 ? 12.383 11.576 -27.850 1.00 90.94 190 LYS A O 1
ATOM 1472 N N . ASP A 1 191 ? 11.370 9.609 -27.435 1.00 89.50 191 ASP A N 1
ATOM 1473 C CA . ASP A 1 191 ? 10.340 10.088 -26.524 1.00 89.50 191 ASP A CA 1
ATOM 1474 C C . ASP A 1 191 ? 9.909 8.977 -25.548 1.00 89.50 191 ASP A C 1
ATOM 1476 O O . ASP A 1 191 ? 10.501 7.897 -25.488 1.00 89.50 191 ASP A O 1
ATOM 1480 N N . ALA A 1 192 ? 8.904 9.270 -24.721 1.00 80.75 192 ALA A N 1
ATOM 1481 C CA . ALA A 1 192 ? 8.418 8.339 -23.709 1.00 80.75 192 ALA A CA 1
ATOM 1482 C C . ALA A 1 192 ? 7.705 7.112 -24.303 1.00 80.75 192 ALA A C 1
ATOM 1484 O O . ALA A 1 192 ? 7.749 6.044 -23.695 1.00 80.75 192 ALA A O 1
ATOM 1485 N N . GLU A 1 193 ? 7.053 7.248 -25.461 1.00 87.31 193 GLU A N 1
ATOM 1486 C CA . GLU A 1 193 ? 6.344 6.143 -26.111 1.00 87.31 193 GLU A CA 1
ATOM 1487 C C . GLU A 1 193 ? 7.345 5.157 -26.717 1.00 87.31 193 GLU A C 1
ATOM 1489 O O . GLU A 1 193 ? 7.259 3.955 -26.465 1.00 87.31 193 GLU A O 1
ATOM 1494 N N . ASP A 1 194 ? 8.358 5.680 -27.408 1.00 88.12 194 ASP A N 1
ATOM 1495 C CA . ASP A 1 194 ? 9.486 4.925 -27.960 1.00 88.12 194 ASP A CA 1
ATOM 1496 C C . ASP A 1 194 ? 10.263 4.185 -26.856 1.00 88.12 194 ASP A C 1
ATOM 1498 O O . ASP A 1 194 ? 10.570 2.995 -26.974 1.00 88.12 194 ASP A O 1
ATOM 1502 N N . PHE A 1 195 ? 10.490 4.849 -25.715 1.00 85.19 195 PHE A N 1
ATOM 1503 C CA . PHE A 1 195 ? 11.092 4.225 -24.536 1.00 85.19 195 PHE A CA 1
ATOM 1504 C C . PHE A 1 195 ? 10.246 3.057 -24.007 1.00 85.19 195 PHE A C 1
ATOM 1506 O O . PHE A 1 195 ? 10.778 1.979 -23.739 1.00 85.19 195 PHE A O 1
ATOM 1513 N N . CYS A 1 196 ? 8.928 3.240 -23.873 1.00 84.12 196 CYS A N 1
ATOM 1514 C CA . CYS A 1 196 ? 8.025 2.176 -23.434 1.00 84.12 196 CYS A CA 1
ATOM 1515 C C . CYS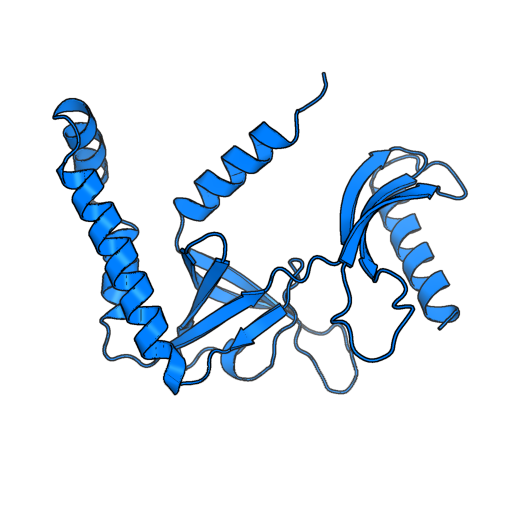 A 1 196 ? 7.991 0.998 -24.416 1.00 84.12 196 CYS A C 1
ATOM 1517 O O . CYS A 1 196 ? 8.028 -0.146 -23.965 1.00 84.12 196 CYS A O 1
ATOM 1519 N N . CYS A 1 197 ? 7.971 1.255 -25.726 1.00 86.62 197 CYS A N 1
ATOM 1520 C CA . CYS A 1 197 ? 8.045 0.202 -26.742 1.00 86.62 197 CYS A CA 1
ATOM 1521 C C . CYS A 1 197 ? 9.353 -0.587 -26.617 1.00 86.62 197 CYS A C 1
ATOM 1523 O O . CYS A 1 197 ? 9.328 -1.812 -26.529 1.00 86.62 197 CYS A O 1
ATOM 1525 N N . THR A 1 198 ? 10.479 0.117 -26.472 1.00 87.12 198 THR A N 1
ATOM 1526 C CA . THR A 1 198 ? 11.796 -0.509 -26.279 1.00 87.12 198 THR A CA 1
ATOM 1527 C C . THR A 1 198 ? 11.835 -1.379 -25.016 1.00 87.12 198 THR A C 1
ATOM 1529 O O . THR A 1 198 ? 12.430 -2.455 -25.016 1.00 87.12 198 THR A O 1
ATOM 1532 N N . LEU A 1 199 ? 11.192 -0.956 -23.920 1.00 85.25 199 LEU A N 1
ATOM 1533 C CA . LEU A 1 199 ? 11.100 -1.777 -22.707 1.00 85.25 199 LEU A CA 1
ATOM 1534 C C . LEU A 1 199 ? 10.305 -3.073 -22.920 1.00 85.25 199 LEU A C 1
ATOM 1536 O O . LEU A 1 199 ? 10.689 -4.101 -22.364 1.00 85.25 199 LEU A O 1
ATOM 1540 N N . VAL A 1 200 ? 9.227 -3.033 -23.709 1.00 83.81 200 VAL A N 1
ATOM 1541 C CA . VAL A 1 200 ? 8.438 -4.229 -24.052 1.00 83.81 200 VAL A CA 1
ATOM 1542 C C . VAL A 1 200 ? 9.271 -5.193 -24.897 1.00 83.81 200 VAL A C 1
ATOM 1544 O O . VAL A 1 200 ? 9.309 -6.384 -24.603 1.00 83.81 200 VAL A O 1
ATOM 1547 N N . GLU A 1 201 ? 10.013 -4.686 -25.882 1.00 85.88 201 GLU A N 1
ATOM 1548 C CA . GLU A 1 201 ? 10.926 -5.507 -26.689 1.00 85.88 201 GLU A CA 1
ATOM 1549 C C . GLU A 1 201 ? 12.022 -6.158 -25.830 1.00 85.88 201 GLU A C 1
ATOM 1551 O O . GLU A 1 201 ? 12.319 -7.343 -25.981 1.00 85.88 201 GLU A O 1
ATOM 1556 N N . LEU A 1 202 ? 12.599 -5.411 -24.880 1.00 84.19 202 LEU A N 1
ATOM 1557 C CA . LEU A 1 202 ? 13.574 -5.952 -23.929 1.00 84.19 202 LEU A CA 1
ATOM 1558 C C . LEU A 1 202 ? 12.967 -7.039 -23.028 1.00 84.19 202 LEU A C 1
ATOM 1560 O O . LEU A 1 202 ? 13.648 -8.021 -22.729 1.00 84.19 202 LEU A O 1
ATOM 1564 N N . GLU A 1 203 ? 11.710 -6.890 -22.599 1.00 79.81 203 GLU A N 1
ATOM 1565 C CA . GLU A 1 203 ? 10.984 -7.925 -21.850 1.00 79.81 203 GLU A CA 1
ATOM 1566 C C . GLU A 1 203 ? 10.846 -9.207 -22.689 1.00 79.81 203 GLU A C 1
ATOM 1568 O O . GLU A 1 203 ? 11.184 -10.294 -22.213 1.00 79.81 203 GLU A O 1
ATOM 1573 N N . GLU A 1 204 ? 10.425 -9.086 -23.950 1.00 79.19 204 GLU A N 1
ATOM 1574 C CA . GLU A 1 204 ? 10.285 -10.216 -24.875 1.00 79.19 204 GLU A CA 1
ATOM 1575 C C . GLU A 1 204 ? 11.629 -10.902 -25.173 1.00 79.19 204 GLU A C 1
ATOM 1577 O O . GLU A 1 204 ? 11.713 -12.133 -25.126 1.00 79.19 204 GLU A O 1
ATOM 1582 N N . GLU A 1 205 ? 12.701 -10.133 -25.405 1.00 82.81 205 GLU A N 1
ATOM 1583 C CA . GLU A 1 205 ? 14.057 -10.666 -25.609 1.00 82.81 205 GLU A CA 1
ATOM 1584 C C . GLU A 1 205 ? 14.545 -11.480 -24.402 1.00 82.81 205 GLU A C 1
ATOM 1586 O O . GLU A 1 205 ? 15.226 -12.495 -24.570 1.00 82.81 205 GLU A O 1
ATOM 1591 N N . VAL A 1 206 ? 14.231 -11.038 -23.179 1.00 78.19 206 VAL A N 1
ATOM 1592 C CA . VAL A 1 206 ? 14.617 -11.747 -21.951 1.00 78.19 206 VAL A CA 1
ATOM 1593 C C . VAL A 1 206 ? 13.804 -13.026 -21.784 1.00 78.19 206 VAL A C 1
ATOM 1595 O O . VAL A 1 206 ? 14.384 -14.058 -21.448 1.00 78.19 206 VAL A O 1
ATOM 1598 N N . LEU A 1 207 ? 12.496 -12.991 -22.057 1.00 72.19 207 LEU A N 1
ATOM 1599 C CA . LEU A 1 207 ? 11.630 -14.172 -21.969 1.00 72.19 207 LEU A CA 1
ATOM 1600 C C . LEU A 1 207 ? 12.046 -15.284 -22.939 1.00 72.19 207 LEU A C 1
ATOM 1602 O O . LEU A 1 207 ? 11.896 -16.454 -22.608 1.00 72.19 207 LEU A O 1
ATOM 1606 N N . GLN A 1 208 ? 12.609 -14.943 -24.101 1.00 73.31 208 GLN A N 1
ATOM 1607 C CA . GLN A 1 208 ? 13.137 -15.928 -25.054 1.00 73.31 208 GLN A CA 1
ATOM 1608 C C . GLN A 1 208 ? 14.447 -16.597 -24.603 1.00 73.31 208 GLN A C 1
ATOM 1610 O O . GLN A 1 208 ? 14.842 -17.612 -25.177 1.00 73.31 208 GLN A O 1
ATOM 1615 N N . ARG A 1 209 ? 15.160 -16.020 -23.626 1.00 69.44 209 ARG A N 1
ATOM 1616 C CA . ARG A 1 209 ? 16.469 -16.510 -23.151 1.00 69.44 209 ARG A CA 1
ATOM 1617 C C . ARG A 1 209 ? 16.384 -17.397 -21.905 1.00 69.44 209 ARG A C 1
ATOM 1619 O O . ARG A 1 209 ? 17.427 -17.883 -21.464 1.00 69.44 209 ARG A O 1
ATOM 1626 N N . VAL A 1 210 ? 15.192 -17.567 -21.335 1.00 43.69 210 VAL A N 1
ATOM 1627 C CA . VAL A 1 210 ? 14.905 -18.419 -20.167 1.00 43.69 210 VAL A CA 1
ATOM 1628 C C . VAL A 1 210 ? 14.304 -19.736 -20.635 1.00 43.69 210 VAL A C 1
ATOM 1630 O O . VAL A 1 210 ? 14.725 -20.779 -20.088 1.00 43.69 210 VAL A O 1
#

Organism: Panicum miliaceum (NCBI:txid4540)

Secondary structure (DSSP, 8-state):
----HHHHHHHHHHHHHH--EEEEEEE---TT-----EEEEEEEEEEETTEEEEEEETTSGGGTS-PEETTTEEEEEPPTTTHHHHHHHHHHHHHHHHHHHHTS-HHHHHHHHHTTSSS--HHHHHHHHHH-SS-EEEEEEE---SEEEEEEETTEEEEEEEEE---SSTTS---EEEEEEEEE-SS--SSHHHHHHHHHHHHHHHHTT-

Sequence (210 aa):
MSYTGSALAHKCRNILAAGWEAHLNTIKADAKGSKGEIYTSRVHYMIQKATPYLIVPENDMHNIMPPRVAMTGDILRLKDSKVPIIADSLKKAILKEHEASSAASHGVSAILSSAGATCRSRSEGLLSLLNEESPYSIFKFDIGINAVMLSIDHHGFDVLAKVPERATLANVPHQYHWKEFRFTLKEPAKDAEDFCCTLVELEEEVLQRV

pLDDT: mean 74.06, std 14.16, range [28.3, 92.0]

Foldseek 3Di:
DDDDVVVVVVVVVVVQQQAFKDKFWFQADDVVRDSPDIDIDIWTWHQDPNWIKIKAFPPDPCVVGQTDTPPQWGKAWDDPVCVVVVLVVVLVVLVVVVVVLVPDDPVSVVVVVVVPPPDQGSSNVSNCVSPDPGDIIMIITGNNCQKDFDDADQFFTKIWGWDFDPDPDDPDDTDTDTDIDTDTQPGGQPDPVSVVVSVVVVVVVVVVVD